Protein AF-A0AAV4H131-F1 (afdb_monomer_lite)

pLDDT: mean 83.46, std 17.2, range [28.45, 98.31]

Organism: NCBI:txid1093978

Secondary structure (DSSP, 8-state):
-----HHHHHHHHHHHHHHHHHHHHHHHHHHHHHHHHHHHHHTTPPPPGGGS-S-PPPEEEE----S--TTHHHHHHTTTT-------PPTT-SSHHHHHHHHHHHT--SSEEEEESS--------TTEEEEE--EEE----SHHHHHHHHHIIIIIHHHHHHHHHTT-----TTEEEEEHHHHHTTTHHHHGGGBSSHHHHHHHHHHTTSEEEE-SS-EEE---SPPHHHHHHHHHHHHHHHHHHSHHIIIIIHHHHSHHHHHHHHHHHHHHHH---HHHHHHHHHHHHHHHHHHHHHHHH-S--SS-HHHHHHHHHHHHHHHHHHHHHHHTSTTEEEETTEEEEEPTTSBEEE-----S-S--

Sequence (365 aa):
MWDLDTTDTWSYVVFVVASAALLIYSSMMMFIIVTVVASKIFLHKPTSQHELGDVVPGVSIIKPLVGVDPLLEYNLESHFKLSYPKASGANGIVNPMVQNMAPAYAAAQYEYVWISSSRIEGKLQKPNVSLVHQIPFTTDSPGFGSSVEKIYFGSAMTRFYVSFNVLGLCCVTGMSYIFKKPLLDQANGLAWFGRYLAEDFFLTRALHERGHMVMSAIPAKQNVGQTTVCGFINRMVRWMRLRLNMMTAVTGILEPLSDCFPLGIWAGWAFYHFFAINPFIFFIFHVLSWLVLDYIQLKTIQNGKLLFCKAEYVIAWMVRELSSTYVFILAVLNPHHIKWGRHTYKVKMGGLVELVQEKTKLQQL

InterPro domains:
  IPR025993 Ceramide glucosyltransferase [PF13506] (29-86)
  IPR025993 Ceramide glucosyltransferase [PF13506] (93-352)
  IPR025993 Ceramide glucosyltransferase [PTHR12726] (89-359)

Structure (mmCIF, N/CA/C/O backbone):
data_AF-A0AAV4H131-F1
#
_entry.id   AF-A0AAV4H131-F1
#
loop_
_atom_site.group_PDB
_atom_site.id
_atom_site.type_symbol
_atom_site.label_atom_id
_atom_site.label_alt_id
_atom_site.label_comp_id
_atom_site.label_asym_id
_atom_site.label_entity_id
_atom_site.label_seq_id
_atom_site.pdbx_PDB_ins_code
_atom_site.Cartn_x
_atom_site.Cartn_y
_atom_site.Cartn_z
_atom_site.occupancy
_atom_site.B_iso_or_equiv
_atom_site.auth_seq_id
_atom_site.auth_comp_id
_atom_site.auth_asym_id
_atom_site.auth_atom_id
_atom_site.pdbx_PDB_model_num
ATOM 1 N N . MET A 1 1 ? 31.098 -36.242 -12.061 1.00 43.50 1 MET A N 1
ATOM 2 C CA . MET A 1 1 ? 31.073 -34.987 -11.282 1.00 43.50 1 MET A CA 1
ATOM 3 C C . MET A 1 1 ? 31.019 -33.897 -12.333 1.00 43.50 1 MET A C 1
ATOM 5 O O . MET A 1 1 ? 31.854 -33.942 -13.220 1.00 43.50 1 MET A O 1
ATOM 9 N N . TRP A 1 2 ? 29.947 -33.111 -12.390 1.00 50.72 2 TRP A N 1
ATOM 10 C CA . TRP A 1 2 ? 29.698 -32.202 -13.513 1.00 50.72 2 TRP A CA 1
ATOM 11 C C . TRP A 1 2 ? 30.734 -31.071 -13.494 1.00 50.72 2 TRP A C 1
ATOM 13 O O . TRP A 1 2 ? 30.640 -30.195 -12.638 1.00 50.72 2 TRP A O 1
ATOM 23 N N . ASP A 1 3 ? 31.715 -31.113 -14.399 1.00 53.91 3 ASP A N 1
ATOM 24 C CA . ASP A 1 3 ? 32.597 -29.975 -14.679 1.00 53.91 3 ASP A CA 1
ATOM 25 C C . ASP A 1 3 ? 31.768 -28.923 -15.420 1.00 53.91 3 ASP A C 1
ATOM 27 O O . ASP A 1 3 ? 31.667 -28.923 -16.644 1.00 53.91 3 ASP A O 1
ATOM 31 N N . LEU A 1 4 ? 31.079 -28.080 -14.651 1.00 56.97 4 LEU A N 1
ATOM 32 C CA . LEU A 1 4 ? 30.448 -26.873 -15.165 1.00 56.97 4 LEU A CA 1
ATOM 33 C C . LEU A 1 4 ? 31.560 -25.867 -15.461 1.00 56.97 4 LEU A C 1
ATOM 35 O O . LEU A 1 4 ? 32.245 -25.419 -14.538 1.00 56.97 4 LEU A O 1
ATOM 39 N N . ASP A 1 5 ? 31.725 -25.499 -16.731 1.00 70.19 5 ASP A N 1
ATOM 40 C CA . ASP A 1 5 ? 32.567 -24.363 -17.088 1.00 70.19 5 ASP A CA 1
ATOM 41 C C . ASP A 1 5 ? 31.997 -23.091 -16.419 1.00 70.19 5 ASP A C 1
ATOM 43 O O . ASP A 1 5 ? 30.802 -22.954 -16.120 1.00 70.19 5 ASP A O 1
ATOM 47 N N . THR A 1 6 ? 32.868 -22.138 -16.121 1.00 67.81 6 THR A N 1
ATOM 48 C CA . THR A 1 6 ? 32.510 -20.870 -15.468 1.00 67.81 6 THR A CA 1
ATOM 49 C C . THR A 1 6 ? 31.483 -20.068 -16.280 1.00 67.81 6 THR A C 1
ATOM 51 O O . THR A 1 6 ? 30.618 -19.393 -15.715 1.00 67.81 6 THR A O 1
ATOM 54 N N . THR A 1 7 ? 31.531 -20.203 -17.606 1.00 69.12 7 THR A N 1
ATOM 55 C CA . THR A 1 7 ? 30.588 -19.656 -18.594 1.00 69.12 7 THR A CA 1
ATOM 56 C C . THR A 1 7 ? 29.194 -20.279 -18.484 1.00 69.12 7 THR A C 1
ATOM 58 O O . THR A 1 7 ? 28.191 -19.555 -18.513 1.00 69.12 7 THR A O 1
ATOM 61 N N . ASP A 1 8 ? 29.114 -21.592 -18.263 1.00 78.12 8 ASP A N 1
ATOM 62 C CA . ASP A 1 8 ? 27.851 -22.296 -18.034 1.00 78.12 8 ASP A CA 1
ATOM 63 C C . ASP A 1 8 ? 27.222 -21.843 -16.715 1.00 78.12 8 ASP A C 1
ATOM 65 O O . ASP A 1 8 ? 26.040 -21.500 -16.663 1.00 78.12 8 ASP A O 1
ATOM 69 N N . THR A 1 9 ? 28.030 -21.734 -15.655 1.00 84.12 9 THR A N 1
ATOM 70 C CA . THR A 1 9 ? 27.567 -21.293 -14.328 1.00 84.12 9 THR A CA 1
ATOM 71 C C . THR A 1 9 ? 26.956 -19.890 -14.373 1.00 84.12 9 THR A C 1
ATOM 73 O O . THR A 1 9 ? 25.882 -19.659 -13.812 1.00 84.12 9 THR A O 1
ATOM 76 N N . TRP A 1 10 ? 27.592 -18.947 -15.073 1.00 87.25 10 TRP A N 1
ATOM 77 C CA . TRP A 1 10 ? 27.061 -17.589 -15.216 1.00 87.25 10 TRP A CA 1
ATOM 78 C C . TRP A 1 10 ? 25.748 -17.550 -16.006 1.00 87.25 10 TRP A C 1
ATOM 80 O O . TRP A 1 10 ? 24.821 -16.826 -15.635 1.00 87.25 10 TRP A O 1
ATOM 90 N N . SER A 1 11 ? 25.633 -18.379 -17.044 1.00 88.88 11 SER A N 1
ATOM 91 C CA . SER A 1 11 ? 24.412 -18.497 -17.845 1.00 88.88 11 SER A CA 1
ATOM 92 C C . SER A 1 11 ? 23.228 -18.982 -17.000 1.00 88.88 11 SER A C 1
ATOM 94 O O . SER A 1 11 ? 22.134 -18.421 -17.096 1.00 88.88 11 SER A O 1
ATOM 96 N N . TYR A 1 12 ? 23.449 -19.942 -16.092 1.00 91.50 12 TYR A N 1
ATOM 97 C CA . TYR A 1 12 ? 22.422 -20.376 -15.138 1.00 91.50 12 TYR A CA 1
ATOM 98 C C . TYR A 1 12 ? 22.023 -19.271 -14.154 1.00 91.50 12 TYR A C 1
ATOM 100 O O . TYR A 1 12 ? 20.835 -19.095 -13.884 1.00 91.50 12 TYR A O 1
ATOM 108 N N . VAL A 1 13 ? 22.981 -18.492 -13.640 1.00 92.81 13 VAL A N 1
ATOM 109 C CA . VAL A 1 13 ? 22.680 -17.366 -12.738 1.00 92.81 13 VAL A CA 1
ATOM 110 C C . VAL A 1 13 ? 21.816 -16.322 -13.445 1.00 92.81 13 VAL A C 1
ATOM 112 O O . VAL A 1 13 ? 20.779 -15.923 -12.910 1.00 92.81 13 VAL A O 1
ATOM 115 N N . VAL A 1 14 ? 22.195 -15.915 -14.661 1.00 92.94 14 VAL A N 1
ATOM 116 C CA . VAL A 1 14 ? 21.416 -14.962 -15.468 1.00 92.94 14 VAL A CA 1
ATOM 117 C C . VAL A 1 14 ? 20.014 -15.502 -15.730 1.00 92.94 14 VAL A C 1
ATOM 119 O O . VAL A 1 14 ? 19.042 -14.782 -15.509 1.00 92.94 14 VAL A O 1
ATOM 122 N N . PHE A 1 15 ? 19.895 -16.773 -16.122 1.00 94.81 15 PHE A N 1
ATOM 123 C CA . PHE A 1 15 ? 18.608 -17.422 -16.359 1.00 94.81 15 PHE A CA 1
ATOM 124 C C . PHE A 1 15 ? 17.703 -17.384 -15.119 1.00 94.81 15 PHE A C 1
ATOM 126 O O . PHE A 1 15 ? 16.534 -17.006 -15.222 1.00 94.81 15 PHE A O 1
ATOM 133 N N . VAL A 1 16 ? 18.229 -17.723 -13.938 1.00 95.62 16 VAL A N 1
ATOM 134 C CA . VAL A 1 16 ? 17.457 -17.735 -12.684 1.00 95.62 16 VAL A CA 1
ATOM 135 C C . VAL A 1 16 ? 17.009 -16.326 -12.292 1.00 95.62 16 VAL A C 1
ATOM 137 O O . VAL A 1 16 ? 15.834 -16.119 -11.984 1.00 95.62 16 VAL A O 1
ATOM 140 N N . VAL A 1 17 ? 17.909 -15.339 -12.339 1.00 94.81 17 VAL A N 1
ATOM 141 C CA . VAL A 1 17 ? 17.586 -13.951 -11.965 1.00 94.81 17 VAL A CA 1
ATOM 142 C C . VAL A 1 17 ? 16.592 -13.333 -12.950 1.00 94.81 17 VAL A C 1
ATOM 144 O O . VAL A 1 17 ? 15.621 -12.702 -12.531 1.00 94.81 17 VAL A O 1
ATOM 147 N N . ALA A 1 18 ? 16.779 -13.553 -14.253 1.00 95.69 18 ALA A N 1
ATOM 148 C CA . ALA A 1 18 ? 15.852 -13.078 -15.274 1.00 95.69 18 ALA A CA 1
ATOM 149 C C . ALA A 1 18 ? 14.476 -13.754 -15.140 1.00 95.69 18 ALA A C 1
ATOM 151 O O . ALA A 1 18 ? 13.449 -13.087 -15.269 1.00 95.69 18 ALA A O 1
ATOM 152 N N . SER A 1 19 ? 14.432 -15.049 -14.809 1.00 96.31 19 SER A N 1
ATOM 153 C CA . SER A 1 19 ? 13.174 -15.767 -14.551 1.00 96.31 19 SER A CA 1
ATOM 154 C C . SER A 1 19 ? 12.431 -15.194 -13.343 1.00 96.31 19 SER A C 1
ATOM 156 O O . SER A 1 19 ? 11.217 -15.002 -13.398 1.00 96.31 19 SER A O 1
ATOM 158 N N . ALA A 1 20 ? 13.149 -14.859 -12.266 1.00 95.06 20 ALA A N 1
ATOM 159 C CA . ALA A 1 20 ? 12.563 -14.215 -11.092 1.00 95.06 20 ALA A CA 1
ATOM 160 C C . ALA A 1 20 ? 11.985 -12.824 -11.420 1.00 95.06 20 ALA A C 1
ATOM 162 O O . ALA A 1 20 ? 10.882 -12.496 -10.977 1.00 95.06 20 ALA A O 1
ATOM 163 N N . ALA A 1 21 ? 12.685 -12.035 -12.243 1.00 96.06 21 ALA A N 1
ATOM 164 C CA . ALA A 1 21 ? 12.197 -10.742 -12.719 1.00 96.06 21 ALA A CA 1
ATOM 165 C C . ALA A 1 21 ? 10.906 -10.883 -13.543 1.00 96.06 21 ALA A C 1
ATOM 167 O O . ALA A 1 21 ? 9.942 -10.152 -13.312 1.00 96.06 21 ALA A O 1
ATOM 168 N N . LEU A 1 22 ? 10.846 -11.859 -14.459 1.00 96.06 22 LEU A N 1
ATOM 169 C CA . LEU A 1 22 ? 9.641 -12.148 -15.244 1.00 96.06 22 LEU A CA 1
ATOM 170 C C . LEU A 1 22 ? 8.476 -12.639 -14.376 1.00 96.06 22 LEU A C 1
ATOM 172 O O . LEU A 1 22 ? 7.326 -12.263 -14.621 1.00 96.06 22 LEU A O 1
ATOM 176 N N . LEU A 1 23 ? 8.747 -13.441 -13.344 1.00 96.19 23 LEU A N 1
ATOM 177 C CA . LEU A 1 23 ? 7.729 -13.896 -12.396 1.00 96.19 23 LEU A CA 1
ATOM 178 C C . LEU A 1 23 ? 7.116 -12.720 -11.626 1.00 96.19 23 LEU A C 1
ATOM 180 O O . LEU A 1 23 ? 5.894 -12.628 -11.497 1.00 96.19 23 LEU A O 1
ATOM 184 N N . ILE A 1 24 ? 7.944 -11.795 -11.140 1.00 95.88 24 ILE A N 1
ATOM 185 C CA . ILE A 1 24 ? 7.449 -10.616 -10.419 1.00 95.88 24 ILE A CA 1
ATOM 186 C C . ILE A 1 24 ? 6.721 -9.666 -11.371 1.00 95.88 24 ILE A C 1
ATOM 188 O O . ILE A 1 24 ? 5.633 -9.195 -11.041 1.00 95.88 24 ILE A O 1
ATOM 192 N N . TYR A 1 25 ? 7.243 -9.462 -12.583 1.00 97.25 25 TYR A N 1
ATOM 193 C CA . TYR A 1 25 ? 6.575 -8.670 -13.614 1.00 97.25 25 TYR A CA 1
ATOM 194 C C . TYR A 1 25 ? 5.185 -9.214 -13.961 1.00 97.25 25 TYR A C 1
ATOM 196 O O . TYR A 1 25 ? 4.198 -8.483 -13.889 1.00 97.25 25 TYR A O 1
ATOM 204 N N . SER A 1 26 ? 5.086 -10.506 -14.281 1.00 96.06 26 SER A N 1
ATOM 205 C CA . SER A 1 26 ? 3.811 -11.152 -14.617 1.00 96.06 26 SER A CA 1
ATOM 206 C C . SER A 1 26 ? 2.823 -11.124 -13.448 1.00 96.06 26 SER A C 1
ATOM 208 O O . SER A 1 26 ? 1.648 -10.817 -13.655 1.00 96.06 26 SER A O 1
ATOM 210 N N . SER A 1 27 ? 3.298 -11.331 -12.216 1.00 94.94 27 SER A N 1
ATOM 211 C CA . SER A 1 27 ? 2.480 -11.205 -11.003 1.00 94.94 27 SER A CA 1
ATOM 212 C C . SER A 1 27 ? 1.925 -9.787 -10.822 1.00 94.94 27 SER A C 1
ATOM 214 O O . SER A 1 27 ? 0.744 -9.617 -10.517 1.00 94.94 27 SER A O 1
ATOM 216 N N . MET A 1 28 ? 2.737 -8.752 -11.059 1.00 95.44 28 MET A N 1
ATOM 217 C CA . MET A 1 28 ? 2.283 -7.359 -10.971 1.00 95.44 28 MET A CA 1
ATOM 218 C C . MET A 1 28 ? 1.292 -6.997 -12.076 1.00 95.44 28 MET A C 1
ATOM 220 O O . MET A 1 28 ? 0.281 -6.350 -11.796 1.00 95.44 28 MET A O 1
ATOM 224 N N . MET A 1 29 ? 1.522 -7.454 -13.311 1.00 95.06 29 MET A N 1
ATOM 225 C CA . MET A 1 29 ? 0.559 -7.270 -14.402 1.00 95.06 29 MET A CA 1
ATOM 226 C C . MET A 1 29 ? -0.775 -7.947 -14.077 1.00 95.06 29 MET A C 1
ATOM 228 O O . MET A 1 29 ? -1.833 -7.341 -14.256 1.00 95.06 29 MET A O 1
ATOM 232 N N . MET A 1 30 ? -0.736 -9.158 -13.513 1.00 95.25 30 MET A N 1
ATOM 233 C CA . MET A 1 30 ? -1.929 -9.856 -13.039 1.00 95.25 30 MET A CA 1
ATOM 234 C C . MET A 1 30 ? -2.670 -9.040 -11.971 1.00 95.25 30 MET A C 1
ATOM 236 O O . MET A 1 30 ? -3.877 -8.854 -12.102 1.00 95.25 30 MET A O 1
ATOM 240 N N . PHE A 1 31 ? -1.987 -8.498 -10.957 1.00 95.81 31 PHE A N 1
ATOM 241 C CA . PHE A 1 31 ? -2.633 -7.663 -9.934 1.00 95.81 31 PHE A CA 1
ATOM 242 C C . PHE A 1 31 ? -3.284 -6.402 -10.508 1.00 95.81 31 PHE A C 1
ATOM 244 O O . PHE A 1 31 ? -4.389 -6.036 -10.099 1.00 95.81 31 PHE A O 1
ATOM 251 N N . ILE A 1 32 ? -2.653 -5.744 -11.483 1.00 94.94 32 ILE A N 1
ATOM 252 C CA . ILE A 1 32 ? -3.254 -4.582 -12.149 1.00 94.94 32 ILE A CA 1
ATOM 253 C C . ILE A 1 32 ? -4.526 -4.991 -12.898 1.00 94.94 32 ILE A C 1
ATOM 255 O O . ILE A 1 32 ? -5.573 -4.365 -12.719 1.00 94.94 32 ILE A O 1
ATOM 259 N N . ILE A 1 33 ? -4.466 -6.066 -13.690 1.00 94.12 33 ILE A N 1
ATOM 260 C CA . ILE A 1 33 ? -5.609 -6.560 -14.468 1.00 94.12 33 ILE A CA 1
ATOM 261 C C . ILE A 1 33 ? -6.753 -6.976 -13.540 1.00 94.12 33 ILE A C 1
ATOM 263 O O . ILE A 1 33 ? -7.877 -6.496 -13.704 1.00 94.12 33 ILE A O 1
ATOM 267 N N . VAL A 1 34 ? -6.464 -7.813 -12.537 1.00 95.50 34 VAL A N 1
ATOM 268 C CA . VAL A 1 34 ? -7.438 -8.263 -11.533 1.00 95.50 34 VAL A CA 1
ATOM 269 C C . VAL A 1 34 ? -8.077 -7.064 -10.859 1.00 95.50 34 VAL A C 1
ATOM 271 O O . VAL A 1 34 ? -9.299 -7.003 -10.773 1.00 95.50 34 VAL A O 1
ATOM 274 N N . THR A 1 35 ? -7.289 -6.073 -10.447 1.00 95.56 35 THR A N 1
ATOM 275 C CA . THR A 1 35 ? -7.843 -4.896 -9.780 1.00 95.56 35 THR A CA 1
ATOM 276 C C . THR A 1 35 ? -8.743 -4.084 -10.695 1.00 95.56 35 THR A C 1
ATOM 278 O O . THR A 1 35 ? -9.829 -3.696 -10.269 1.00 95.56 35 THR A O 1
ATOM 281 N N . VAL A 1 36 ? -8.343 -3.826 -11.941 1.00 93.75 36 VAL A N 1
ATOM 282 C CA . VAL A 1 36 ? -9.160 -3.054 -12.891 1.00 93.75 36 VAL A CA 1
ATOM 283 C C . VAL A 1 36 ? -10.475 -3.775 -13.190 1.00 93.75 36 VAL A C 1
ATOM 285 O O . VAL A 1 36 ? -11.537 -3.149 -13.165 1.00 93.75 36 VAL A O 1
ATOM 288 N N . VAL A 1 37 ? -10.422 -5.085 -13.439 1.00 94.56 37 VAL A N 1
ATOM 289 C CA . VAL A 1 37 ? -11.603 -5.904 -13.736 1.00 94.56 37 VAL A CA 1
ATOM 290 C C . VAL A 1 37 ? -12.508 -6.015 -12.508 1.00 94.56 37 VAL A C 1
ATOM 292 O O . VAL A 1 37 ? -13.683 -5.658 -12.579 1.00 94.56 37 VAL A O 1
ATOM 295 N N . ALA A 1 38 ? -11.968 -6.432 -11.362 1.00 94.00 38 ALA A N 1
ATOM 296 C CA . ALA A 1 38 ? -12.729 -6.599 -10.128 1.00 94.00 38 ALA A CA 1
ATOM 297 C C . ALA A 1 38 ? -13.328 -5.270 -9.653 1.00 94.00 38 ALA A C 1
ATOM 299 O O . ALA A 1 38 ? -14.497 -5.225 -9.280 1.00 94.00 38 ALA A O 1
ATOM 300 N N . SER A 1 39 ? -12.585 -4.163 -9.744 1.00 92.94 39 SER A N 1
ATOM 301 C CA . SER A 1 39 ? -13.103 -2.846 -9.361 1.00 92.94 39 SER A CA 1
ATOM 302 C C . SER A 1 39 ? -14.307 -2.438 -10.209 1.00 92.94 39 SER A C 1
ATOM 304 O O . SER A 1 39 ? -15.295 -1.961 -9.663 1.00 92.94 39 SER A O 1
ATOM 306 N N . LYS A 1 40 ? -14.274 -2.678 -11.527 1.00 91.94 40 LYS A N 1
ATOM 307 C CA . LYS A 1 40 ? -15.414 -2.405 -12.420 1.00 91.94 40 LYS A CA 1
ATOM 308 C C . LYS A 1 40 ? -16.606 -3.332 -12.174 1.00 91.94 40 LYS A C 1
ATOM 310 O O . LYS A 1 40 ? -17.746 -2.925 -12.379 1.00 91.94 40 LYS A O 1
ATOM 315 N N . ILE A 1 41 ? -16.353 -4.577 -11.770 1.00 90.12 41 ILE A N 1
ATOM 316 C CA . ILE A 1 41 ? -17.405 -5.564 -11.505 1.00 90.12 41 ILE A CA 1
ATOM 317 C C . ILE A 1 41 ? -18.042 -5.357 -10.130 1.00 90.12 41 ILE A C 1
ATOM 319 O O . ILE A 1 41 ? -19.236 -5.600 -10.008 1.00 90.12 41 ILE A O 1
ATOM 323 N N . PHE A 1 42 ? -17.301 -4.954 -9.100 1.00 86.38 42 PHE A N 1
ATOM 324 C CA . PHE A 1 42 ? -17.796 -4.961 -7.719 1.00 86.38 42 PHE A CA 1
ATOM 325 C C . PHE A 1 42 ? -18.054 -3.572 -7.136 1.00 86.38 42 PHE A C 1
ATOM 327 O O . PHE A 1 42 ? -18.999 -3.423 -6.363 1.00 86.38 42 PHE A O 1
ATOM 334 N N . LEU A 1 43 ? -17.249 -2.560 -7.473 1.00 88.12 43 LEU A N 1
ATOM 335 C CA . LEU A 1 43 ? -17.369 -1.249 -6.832 1.00 88.12 43 LEU A CA 1
ATOM 336 C C . LEU A 1 43 ? -18.567 -0.468 -7.359 1.00 88.12 43 LEU A C 1
ATOM 338 O O . LEU A 1 43 ? -18.961 -0.598 -8.516 1.00 88.12 43 LEU A O 1
ATOM 342 N N . HIS A 1 44 ? -19.127 0.368 -6.485 1.00 85.75 44 HIS A N 1
ATOM 343 C CA . HIS A 1 44 ? -20.248 1.274 -6.766 1.00 85.75 44 HIS A CA 1
ATOM 344 C C . HIS A 1 44 ? -21.546 0.600 -7.215 1.00 85.75 44 HIS A C 1
ATOM 346 O O . HIS A 1 44 ? -22.498 1.291 -7.580 1.00 85.75 44 HIS A O 1
ATOM 352 N N . LYS A 1 45 ? -21.627 -0.733 -7.166 1.00 79.81 45 LYS A N 1
ATOM 353 C CA . LYS A 1 45 ? -22.881 -1.434 -7.417 1.00 79.81 45 LYS A CA 1
ATOM 354 C C . LYS A 1 45 ? -23.871 -1.159 -6.281 1.00 79.81 45 LYS A C 1
ATOM 356 O O . LYS A 1 45 ? -23.508 -1.319 -5.112 1.00 79.81 45 LYS A O 1
ATOM 361 N N . PRO A 1 46 ? -25.115 -0.758 -6.598 1.00 63.50 46 PRO A N 1
ATOM 362 C CA . PRO A 1 46 ? -26.143 -0.581 -5.590 1.00 63.50 46 PRO A CA 1
ATOM 363 C C . PRO A 1 46 ? -26.471 -1.935 -4.966 1.00 63.50 46 PRO A C 1
ATOM 365 O O . PRO A 1 46 ? -26.706 -2.919 -5.659 1.00 63.50 46 PRO A O 1
ATOM 368 N N . THR A 1 47 ? -26.501 -1.979 -3.642 1.00 56.03 47 THR A N 1
ATOM 369 C CA . THR A 1 47 ? -27.065 -3.114 -2.909 1.00 56.03 47 THR A CA 1
ATOM 370 C C . THR A 1 47 ? -28.579 -3.024 -3.004 1.00 56.03 47 THR A C 1
ATOM 372 O O . THR A 1 47 ? -29.148 -2.019 -2.562 1.00 56.03 47 THR A O 1
ATOM 375 N N . SER A 1 48 ? -29.243 -4.031 -3.571 1.00 47.22 48 SER A N 1
ATOM 376 C CA . SER A 1 48 ? -30.706 -4.063 -3.594 1.00 47.22 48 SER A CA 1
ATOM 377 C C . SER A 1 48 ? -31.242 -4.123 -2.164 1.00 47.22 48 SER A C 1
ATOM 379 O O . SER A 1 48 ? -30.833 -4.977 -1.382 1.00 47.22 48 SER A O 1
ATOM 381 N N . GLN A 1 49 ? -32.176 -3.228 -1.819 1.00 45.06 49 GLN A N 1
ATOM 382 C CA . GLN A 1 49 ? -32.856 -3.222 -0.512 1.00 45.06 49 GLN A CA 1
ATOM 383 C C . GLN A 1 49 ? -33.515 -4.569 -0.186 1.00 45.06 49 GLN A C 1
ATOM 385 O O . GLN A 1 49 ? -33.594 -4.929 0.978 1.00 45.06 49 GLN A O 1
ATOM 390 N N . HIS A 1 50 ? -33.896 -5.328 -1.215 1.00 45.03 50 HIS A N 1
ATOM 391 C CA . HIS A 1 50 ? -34.496 -6.657 -1.116 1.00 45.03 50 HIS A CA 1
ATOM 392 C C . HIS A 1 50 ? -33.597 -7.729 -0.462 1.00 45.03 50 HIS A C 1
ATOM 394 O O . HIS A 1 50 ? -34.097 -8.794 -0.115 1.00 45.03 50 HIS A O 1
ATOM 400 N N . GLU A 1 51 ? -32.289 -7.472 -0.311 1.00 49.62 51 GLU A N 1
ATOM 401 C CA . GLU A 1 51 ? -31.326 -8.382 0.339 1.00 49.62 51 GLU A CA 1
ATOM 402 C C . GLU A 1 51 ? -31.148 -8.111 1.843 1.00 49.62 51 GLU A C 1
ATOM 404 O O . GLU A 1 51 ? -30.601 -8.950 2.560 1.00 49.62 51 GLU A O 1
ATOM 409 N N . LEU A 1 52 ? -31.602 -6.955 2.341 1.00 51.28 52 LEU A N 1
ATOM 410 C CA . LEU A 1 52 ? -31.770 -6.731 3.774 1.00 51.28 52 LEU A CA 1
ATOM 411 C C . LEU A 1 52 ? -33.107 -7.373 4.142 1.00 51.28 52 LEU A C 1
ATOM 413 O O . LEU A 1 52 ? -34.154 -6.809 3.842 1.00 51.28 52 LEU A O 1
ATOM 417 N N . GLY A 1 53 ? -33.084 -8.556 4.757 1.00 53.47 53 GLY A N 1
ATOM 418 C CA . GLY A 1 53 ? -34.297 -9.106 5.365 1.00 53.47 53 GLY A CA 1
ATOM 419 C C . GLY A 1 53 ? -34.931 -8.119 6.359 1.00 53.47 53 GLY A C 1
ATOM 420 O O . GLY A 1 53 ? -34.320 -7.118 6.736 1.00 53.47 53 GLY A O 1
ATOM 421 N N . ASP A 1 54 ? -36.137 -8.425 6.833 1.00 55.56 54 ASP A N 1
ATOM 422 C CA . ASP A 1 54 ? -36.940 -7.510 7.667 1.00 55.56 54 ASP A CA 1
ATOM 423 C C . ASP A 1 54 ? -36.275 -7.104 9.001 1.00 55.56 54 ASP A C 1
ATOM 425 O O . ASP A 1 54 ? -36.688 -6.135 9.639 1.00 55.56 54 ASP A O 1
ATOM 429 N N . VAL A 1 55 ? -35.221 -7.814 9.425 1.00 61.03 55 VAL A N 1
ATOM 430 C CA . VAL A 1 55 ? -34.466 -7.553 10.657 1.00 61.03 55 VAL A CA 1
ATOM 431 C C . VAL A 1 55 ? -33.008 -7.234 10.328 1.00 61.03 55 VAL A C 1
ATOM 433 O O . VAL A 1 55 ? -32.227 -8.109 9.953 1.00 61.03 55 VAL A O 1
ATOM 436 N N . VAL A 1 56 ? -32.618 -5.975 10.527 1.00 66.12 56 VAL A N 1
ATOM 437 C CA . VAL A 1 56 ? -31.215 -5.545 10.475 1.00 66.12 56 VAL A CA 1
ATOM 438 C C . VAL A 1 56 ? -30.558 -5.700 11.851 1.00 66.12 56 VAL A C 1
ATOM 440 O O . VAL A 1 56 ? -31.143 -5.282 12.852 1.00 66.12 56 VAL A O 1
ATOM 443 N N . PRO A 1 57 ? -29.348 -6.279 11.948 1.00 74.88 57 PRO A N 1
ATOM 444 C CA . PRO A 1 57 ? -28.660 -6.376 13.227 1.00 74.88 57 PRO A CA 1
ATOM 445 C C . PRO A 1 57 ? -28.223 -4.986 13.700 1.00 74.88 57 PRO A C 1
ATOM 447 O O . PRO A 1 57 ? -27.766 -4.158 12.907 1.00 74.88 57 PRO A O 1
ATOM 450 N N . GLY A 1 58 ? -28.320 -4.736 15.006 1.00 80.25 58 GLY A N 1
ATOM 451 C CA . GLY A 1 58 ? -27.726 -3.540 15.598 1.00 80.25 58 GLY A CA 1
ATOM 452 C C . GLY A 1 58 ? -26.197 -3.561 15.491 1.00 80.25 58 GLY A C 1
ATOM 453 O O . GLY A 1 58 ? -25.576 -4.627 15.455 1.00 80.25 58 GLY A O 1
ATOM 454 N N . VAL A 1 59 ? -25.584 -2.376 15.424 1.00 82.94 59 VAL A N 1
ATOM 455 C CA . VAL A 1 59 ? -24.130 -2.201 15.278 1.00 82.94 59 VAL A CA 1
ATOM 456 C C . VAL A 1 59 ? -23.644 -1.148 16.270 1.00 82.94 59 VAL A C 1
ATOM 458 O O . VAL A 1 59 ? -24.173 -0.039 16.320 1.00 82.94 59 VAL A O 1
ATOM 461 N N . SER A 1 60 ? -22.613 -1.473 17.051 1.00 87.19 60 SER A N 1
ATOM 462 C CA . SER A 1 60 ? -21.912 -0.512 17.904 1.00 87.19 60 SER A CA 1
ATOM 463 C C . SER A 1 60 ? -20.809 0.178 17.104 1.00 87.19 60 SER A C 1
ATOM 465 O O . SER A 1 60 ? -19.861 -0.465 16.660 1.00 87.19 60 SER A O 1
ATOM 467 N N . ILE A 1 61 ? -20.923 1.491 16.914 1.00 84.75 61 ILE A N 1
ATOM 468 C CA . ILE A 1 61 ? -19.949 2.286 16.158 1.00 84.75 61 ILE A CA 1
ATOM 469 C C . ILE A 1 61 ? -18.921 2.881 17.122 1.00 84.75 61 ILE A C 1
ATOM 471 O O . ILE A 1 61 ? -19.276 3.555 18.087 1.00 84.75 61 ILE A O 1
ATOM 475 N N . ILE A 1 62 ? -17.640 2.648 16.841 1.00 86.00 62 ILE A N 1
ATOM 476 C CA . ILE A 1 62 ? -16.498 3.178 17.581 1.00 86.00 62 ILE A CA 1
ATOM 477 C C . ILE A 1 62 ? -15.684 4.063 16.640 1.00 86.00 62 ILE A C 1
ATOM 479 O O . ILE A 1 62 ? -15.110 3.605 15.650 1.00 86.00 62 ILE A O 1
ATOM 483 N N . LYS A 1 63 ? -15.605 5.348 16.984 1.00 78.62 63 LYS A N 1
ATOM 484 C CA . LYS A 1 63 ? -14.786 6.330 16.277 1.00 78.62 63 LYS A CA 1
ATOM 485 C C . LYS A 1 63 ? -13.623 6.765 17.171 1.00 78.62 63 LYS A C 1
ATOM 487 O O . LYS A 1 63 ? -13.842 7.555 18.089 1.00 78.62 63 LYS A O 1
ATOM 492 N N . PRO A 1 64 ? -12.397 6.263 16.949 1.00 71.69 64 PRO A N 1
ATOM 493 C CA . PRO A 1 64 ? -11.243 6.714 17.711 1.00 71.69 64 PRO A CA 1
ATOM 494 C C . PRO A 1 64 ? -10.935 8.176 17.381 1.00 71.69 64 PRO A C 1
ATOM 496 O O . PRO A 1 64 ? -10.713 8.528 16.224 1.00 71.69 64 PRO A O 1
ATOM 499 N N . LEU A 1 65 ? -10.887 9.021 18.408 1.00 65.81 65 LEU A N 1
ATOM 500 C CA . LEU A 1 65 ? -10.514 10.432 18.290 1.00 65.81 65 LEU A CA 1
ATOM 501 C C . LEU A 1 65 ? -9.109 10.642 18.861 1.00 65.81 65 LEU A C 1
ATOM 503 O O . LEU A 1 65 ? -8.861 10.338 20.024 1.00 65.81 65 LEU A O 1
ATOM 507 N N . VAL A 1 66 ? -8.174 11.160 18.065 1.00 53.59 66 VAL A N 1
ATOM 508 C CA . VAL A 1 66 ? -6.806 11.446 18.528 1.00 53.59 66 VAL A CA 1
ATOM 509 C C . VAL A 1 66 ? -6.441 12.886 18.182 1.00 53.59 66 VAL A C 1
ATOM 511 O O . VAL A 1 66 ? -6.238 13.217 17.018 1.00 53.59 66 VAL A O 1
ATOM 514 N N . GLY A 1 67 ? -6.305 13.731 19.208 1.00 51.28 67 GLY A N 1
ATOM 515 C CA . GLY A 1 67 ? -5.938 15.143 19.062 1.00 51.28 67 GLY A CA 1
ATOM 516 C C . GLY A 1 67 ? -7.117 16.068 18.738 1.00 51.28 67 GLY A C 1
ATOM 517 O O . GLY A 1 67 ? -8.275 15.711 18.934 1.00 51.28 67 GLY A O 1
ATOM 518 N N . VAL A 1 68 ? -6.799 17.283 18.281 1.00 42.53 68 VAL A N 1
ATOM 519 C CA . VAL A 1 68 ? -7.784 18.260 17.796 1.00 42.53 68 VAL A CA 1
ATOM 520 C C . VAL A 1 68 ? -8.001 17.976 16.316 1.00 42.53 68 VAL A C 1
ATOM 522 O O . VAL A 1 68 ? -7.140 18.283 15.496 1.00 42.53 68 VAL A O 1
ATOM 525 N N . ASP A 1 69 ? -9.111 17.328 15.985 1.00 47.59 69 ASP A N 1
ATOM 526 C CA . ASP A 1 69 ? -9.545 17.171 14.600 1.00 47.59 69 ASP A CA 1
ATOM 527 C C . ASP A 1 69 ? -10.025 18.553 14.101 1.00 47.59 69 ASP A C 1
ATOM 529 O O . ASP A 1 69 ? -10.991 19.087 14.647 1.00 47.59 69 ASP A O 1
ATOM 533 N N . PRO A 1 70 ? -9.357 19.188 13.115 1.00 46.78 70 PRO A N 1
ATOM 534 C CA . PRO A 1 70 ? -9.748 20.514 12.619 1.00 46.78 70 PRO A CA 1
ATOM 535 C C . PRO A 1 70 ? -11.154 20.531 12.013 1.00 46.78 70 PRO A C 1
ATOM 537 O O . PRO A 1 70 ? -11.726 21.594 11.801 1.00 46.78 70 PRO A O 1
ATOM 540 N N . LEU A 1 71 ? -11.692 19.348 11.716 1.00 52.81 71 LEU A N 1
ATOM 541 C CA . LEU A 1 71 ? -13.014 19.122 11.166 1.00 52.81 71 LEU A CA 1
ATOM 542 C C . LEU A 1 71 ? -13.875 18.331 12.156 1.00 52.81 71 LEU A C 1
ATOM 544 O O . LEU A 1 71 ? -14.848 17.722 11.733 1.00 52.81 71 LEU A O 1
ATOM 548 N N . LEU A 1 72 ? -13.544 18.331 13.458 1.00 52.19 72 LEU A N 1
ATOM 549 C CA . LEU A 1 72 ? -14.237 17.550 14.490 1.00 52.19 72 LEU A CA 1
ATOM 550 C C . LEU A 1 72 ? -15.743 17.808 14.480 1.00 52.19 72 LEU A C 1
ATOM 552 O O . LEU A 1 72 ? -16.518 16.861 14.505 1.00 52.19 72 LEU A O 1
ATOM 556 N N . GLU A 1 73 ? -16.150 19.075 14.396 1.00 47.09 73 GLU A N 1
ATOM 557 C CA . GLU A 1 73 ? -17.558 19.474 14.341 1.00 47.09 73 GLU A CA 1
ATOM 558 C C . GLU A 1 73 ? -18.258 18.859 13.120 1.00 47.09 73 GLU A C 1
ATOM 560 O O . GLU A 1 73 ? -19.228 18.127 13.280 1.00 47.09 73 GLU A O 1
ATOM 565 N N . TYR A 1 74 ? -17.676 18.999 11.927 1.00 51.50 74 TYR A N 1
ATOM 566 C CA . TYR A 1 74 ? -18.170 18.394 10.681 1.00 51.50 74 TYR A CA 1
ATOM 567 C C . TYR A 1 74 ? -18.124 16.850 10.682 1.00 51.50 74 TYR A C 1
ATOM 569 O O . TYR A 1 74 ? -18.973 16.163 10.111 1.00 51.50 74 TYR A O 1
ATOM 577 N N . ASN A 1 75 ? -17.123 16.268 11.343 1.00 52.78 75 ASN A N 1
ATOM 578 C CA . ASN A 1 75 ? -16.908 14.827 11.457 1.00 52.78 75 ASN A CA 1
ATOM 579 C C . ASN A 1 75 ? -17.832 14.179 12.500 1.00 52.78 75 ASN A C 1
ATOM 581 O O . ASN A 1 75 ? -18.034 12.959 12.442 1.00 52.78 75 ASN A O 1
ATOM 585 N N . LEU A 1 76 ? -18.378 14.970 13.425 1.00 54.41 76 LEU A N 1
ATOM 586 C CA . LEU A 1 76 ? -19.369 14.585 14.428 1.00 54.41 76 LEU A CA 1
ATOM 587 C C . LEU A 1 76 ? -20.801 15.009 14.040 1.00 54.41 76 LEU A C 1
ATOM 589 O O . LEU A 1 76 ? -21.746 14.424 14.558 1.00 54.41 76 LEU A O 1
ATOM 593 N N . GLU A 1 77 ? -20.984 15.929 13.082 1.00 49.91 77 GLU A N 1
ATOM 594 C CA . GLU A 1 77 ? -22.289 16.373 12.542 1.00 49.91 77 GLU A CA 1
ATOM 595 C C . GLU A 1 77 ? -23.146 15.215 12.017 1.00 49.91 77 GLU A C 1
ATOM 597 O O . GLU A 1 77 ? -24.359 15.192 12.197 1.00 49.91 77 GLU A O 1
ATOM 602 N N . SER A 1 78 ? -22.510 14.163 11.499 1.00 45.25 78 SER A N 1
ATOM 603 C CA . SER A 1 78 ? -23.192 12.913 11.125 1.00 45.25 78 SER A CA 1
ATOM 604 C C . SER A 1 78 ? -23.764 12.102 12.309 1.00 45.25 78 SER A C 1
ATOM 606 O O . SER A 1 78 ? -24.434 11.101 12.074 1.00 45.25 78 SER A O 1
ATOM 608 N N . HIS A 1 79 ? -23.504 12.497 13.564 1.00 46.78 79 HIS A N 1
ATOM 609 C CA . HIS A 1 79 ? -23.775 11.715 14.783 1.00 46.78 79 HIS A CA 1
ATOM 610 C C . HIS A 1 79 ? -24.396 12.511 15.956 1.00 46.78 79 HIS A C 1
ATOM 612 O O . HIS A 1 79 ? -24.682 11.924 17.004 1.00 46.78 79 HIS A O 1
ATOM 618 N N . PHE A 1 80 ? -24.610 13.827 15.840 1.00 40.56 80 PHE A N 1
ATOM 619 C CA . PHE A 1 80 ? -24.932 14.702 16.983 1.00 40.56 80 PHE A CA 1
ATOM 620 C C . PHE A 1 80 ? -26.385 14.624 17.504 1.00 40.56 80 PHE A C 1
ATOM 622 O O . PHE A 1 80 ? -27.141 15.592 17.457 1.00 40.56 80 PHE A O 1
ATOM 629 N N . LYS A 1 81 ? -26.747 13.491 18.119 1.00 36.97 81 LYS A N 1
ATOM 630 C CA . LYS A 1 81 ? -27.680 13.438 19.271 1.00 36.97 81 LYS A CA 1
ATOM 631 C C . LYS A 1 81 ? -27.220 12.489 20.391 1.00 36.97 81 LYS A C 1
ATOM 633 O O . LYS A 1 81 ? -27.991 12.205 21.302 1.00 36.97 81 LYS A O 1
ATOM 638 N N . LEU A 1 82 ? -25.981 11.993 20.349 1.00 34.56 82 LEU A N 1
ATOM 639 C CA . LEU A 1 82 ? -25.467 11.046 21.342 1.00 34.56 82 LEU A CA 1
ATOM 640 C C . LEU A 1 82 ? -24.484 11.732 22.300 1.00 34.56 82 LEU A C 1
ATOM 642 O O . LEU A 1 82 ? -23.390 12.136 21.910 1.00 34.56 82 LEU A O 1
ATOM 646 N N . SER A 1 83 ? -24.884 11.854 23.566 1.00 28.45 83 SER A N 1
ATOM 647 C CA . SER A 1 83 ? -24.025 12.307 24.665 1.00 28.45 83 SER A CA 1
ATOM 648 C C . SER A 1 83 ? -23.098 11.170 25.099 1.00 28.45 83 SER A C 1
ATOM 650 O O . SER A 1 83 ? -23.561 10.192 25.682 1.00 28.45 83 SER A O 1
ATOM 652 N N . TYR A 1 84 ? -21.792 11.293 24.846 1.00 36.06 84 TYR A N 1
ATOM 653 C CA . TYR A 1 84 ? -20.794 10.332 25.327 1.00 36.06 84 TYR A CA 1
ATOM 654 C C . TYR A 1 84 ? -20.058 10.866 26.569 1.00 36.06 84 TYR A C 1
ATOM 656 O O . TYR A 1 84 ? -19.557 11.994 26.541 1.00 36.06 84 TYR A O 1
ATOM 664 N N . PRO A 1 85 ? -19.921 10.072 27.647 1.00 33.16 85 PRO A N 1
ATOM 665 C CA . PRO A 1 85 ? -18.966 10.369 28.706 1.00 33.16 85 PRO A CA 1
ATOM 666 C C . PRO A 1 85 ? -17.531 10.267 28.164 1.00 33.16 85 PRO A C 1
ATOM 668 O O . PRO A 1 85 ? -17.229 9.402 27.342 1.00 33.16 85 PRO A O 1
ATOM 671 N N . LYS A 1 86 ? -16.633 11.153 28.621 1.00 35.56 86 LYS A N 1
ATOM 672 C CA . LYS A 1 86 ? -15.200 11.124 28.275 1.00 35.56 86 LYS A CA 1
ATOM 673 C C . LYS A 1 86 ? -14.629 9.731 28.573 1.00 35.56 86 LYS A C 1
ATOM 675 O O . LYS A 1 86 ? -14.536 9.349 29.736 1.00 35.56 86 LYS A O 1
ATOM 680 N N . ALA A 1 87 ? -14.239 8.990 27.537 1.00 40.66 87 ALA A N 1
ATOM 681 C CA . ALA A 1 87 ? -13.606 7.686 27.686 1.00 40.66 87 ALA A CA 1
ATOM 682 C C . ALA A 1 87 ? -12.231 7.851 28.359 1.00 40.66 87 ALA A C 1
ATOM 684 O O . ALA A 1 87 ? -11.280 8.348 27.757 1.00 40.66 87 ALA A O 1
ATOM 685 N N . SER A 1 88 ? -12.118 7.458 29.627 1.00 38.56 88 SER A N 1
ATOM 686 C CA . SER A 1 88 ? -10.830 7.247 30.285 1.00 38.56 88 SER A CA 1
ATOM 687 C C . SER A 1 88 ? -10.208 5.982 29.693 1.00 38.56 88 SER A C 1
ATOM 689 O O . SER A 1 88 ? -10.735 4.888 29.897 1.00 38.56 88 SER A O 1
ATOM 691 N N . GLY A 1 89 ? -9.142 6.125 28.904 1.00 49.16 89 GLY A N 1
ATOM 692 C CA . GLY A 1 89 ? -8.484 4.993 28.251 1.00 49.16 89 GLY A CA 1
ATOM 693 C C . GLY A 1 89 ? -8.007 3.929 29.246 1.00 49.16 89 GLY A C 1
ATOM 694 O O . GLY A 1 89 ? -7.655 4.245 30.381 1.00 49.16 89 GLY A O 1
ATOM 695 N N . ALA A 1 90 ? -7.993 2.661 28.833 1.00 53.78 90 ALA A N 1
ATOM 696 C CA . ALA A 1 90 ? -7.571 1.566 29.708 1.00 53.78 90 ALA A CA 1
ATOM 697 C C . ALA A 1 90 ? -6.058 1.650 30.015 1.00 53.78 90 ALA A C 1
ATOM 699 O O . ALA A 1 90 ? -5.234 1.766 29.105 1.00 53.78 90 ALA A O 1
ATOM 700 N N . ASN A 1 91 ? -5.683 1.609 31.298 1.00 59.12 91 ASN A N 1
ATOM 701 C CA . ASN A 1 91 ? -4.282 1.675 31.732 1.00 59.12 91 ASN A CA 1
ATOM 702 C C . ASN A 1 91 ? -3.490 0.441 31.251 1.00 59.12 91 ASN A C 1
ATOM 704 O O . ASN A 1 91 ? -3.996 -0.676 31.293 1.00 59.12 91 ASN A O 1
ATOM 708 N N . GLY A 1 92 ? -2.240 0.641 30.814 1.00 71.06 92 GLY A N 1
ATOM 709 C CA . GLY A 1 92 ? -1.325 -0.439 30.400 1.00 71.06 92 GLY A CA 1
ATOM 710 C C . GLY A 1 92 ? -1.311 -0.776 28.901 1.00 71.06 92 GLY A C 1
ATOM 711 O O . GLY A 1 92 ? -0.521 -1.619 28.479 1.00 71.06 92 GLY A O 1
ATOM 712 N N . ILE A 1 93 ? -2.131 -0.111 28.082 1.00 81.38 93 ILE A N 1
ATOM 713 C CA . ILE A 1 93 ? -2.129 -0.271 26.621 1.00 81.38 93 ILE A CA 1
ATOM 714 C C . ILE A 1 93 ? -1.126 0.700 25.978 1.00 81.38 93 ILE A C 1
ATOM 716 O O . ILE A 1 93 ? -1.181 1.901 26.224 1.00 81.38 93 ILE A O 1
ATOM 720 N N . VAL A 1 94 ? -0.222 0.187 25.134 1.00 84.56 94 VAL A N 1
ATOM 721 C CA . VAL A 1 94 ? 0.847 0.983 24.495 1.00 84.56 94 VAL A CA 1
ATOM 722 C C . VAL A 1 94 ? 0.336 1.765 23.280 1.00 84.56 94 VAL A C 1
ATOM 724 O O . VAL A 1 94 ? 0.728 2.916 23.072 1.00 84.56 94 VAL A O 1
ATOM 727 N N . ASN A 1 95 ? -0.526 1.152 22.462 1.00 86.38 95 ASN A N 1
ATOM 728 C CA . ASN A 1 95 ? -1.122 1.798 21.297 1.00 86.38 95 ASN A CA 1
ATOM 729 C C . ASN A 1 95 ? -2.189 2.822 21.744 1.00 86.38 95 ASN A C 1
ATOM 731 O O . ASN A 1 95 ? -3.219 2.427 22.301 1.00 86.38 95 ASN A O 1
ATOM 735 N N . PRO A 1 96 ? -2.008 4.120 21.440 1.00 81.69 96 PRO A N 1
ATOM 736 C CA . PRO A 1 96 ? -2.919 5.171 21.889 1.00 81.69 96 PRO A CA 1
ATOM 737 C C . PRO A 1 96 ? -4.320 5.065 21.267 1.00 81.69 96 PRO A C 1
ATOM 739 O O . PRO A 1 96 ? -5.304 5.469 21.884 1.00 81.69 96 PRO A O 1
ATOM 742 N N . MET A 1 97 ? -4.437 4.511 20.057 1.00 83.06 97 MET A N 1
ATOM 743 C CA . MET A 1 97 ? -5.719 4.303 19.386 1.00 83.06 97 MET A CA 1
ATOM 744 C C . MET A 1 97 ? -6.513 3.187 20.067 1.00 83.06 97 MET A C 1
ATOM 746 O O . MET A 1 97 ? -7.672 3.396 20.421 1.00 83.06 97 MET A O 1
ATOM 750 N N . VAL A 1 98 ? -5.887 2.037 20.343 1.00 86.38 98 VAL A N 1
ATOM 751 C CA . VAL A 1 98 ? -6.538 0.940 21.085 1.00 86.38 98 VAL A CA 1
ATOM 752 C C . VAL A 1 98 ? -6.902 1.375 22.499 1.00 86.38 98 VAL A C 1
ATOM 754 O O . VAL A 1 98 ? -8.008 1.094 22.958 1.00 86.38 98 VAL A O 1
ATOM 757 N N . GLN A 1 99 ? -6.012 2.111 23.169 1.00 84.31 99 GLN A N 1
ATOM 758 C CA . GLN A 1 99 ? -6.269 2.656 24.498 1.00 84.31 99 GLN A CA 1
ATOM 759 C C . GLN A 1 99 ? -7.548 3.506 24.531 1.00 84.31 99 GLN A C 1
ATOM 761 O O . GLN A 1 99 ? -8.327 3.398 25.477 1.00 84.31 99 GLN A O 1
ATOM 766 N N . ASN A 1 100 ? -7.779 4.309 23.490 1.00 83.75 100 ASN A N 1
ATOM 767 C CA . ASN A 1 100 ? -8.970 5.143 23.361 1.00 83.75 100 ASN A CA 1
ATOM 768 C C . ASN A 1 100 ? -10.236 4.339 23.006 1.00 83.75 100 ASN A C 1
ATOM 770 O O . ASN A 1 100 ? -11.322 4.634 23.493 1.00 83.75 100 ASN A O 1
ATOM 774 N N . MET A 1 101 ? -10.112 3.301 22.175 1.00 88.56 101 MET A N 1
ATOM 775 C CA . MET A 1 101 ? -11.255 2.479 21.755 1.00 88.56 101 MET A CA 1
ATOM 776 C C . MET A 1 101 ? -11.706 1.468 22.816 1.00 88.56 101 MET A C 1
ATOM 778 O O . MET A 1 101 ? -12.871 1.077 22.817 1.00 88.56 101 MET A O 1
ATOM 782 N N . ALA A 1 102 ? -10.814 1.030 23.711 1.00 88.81 102 ALA A N 1
ATOM 783 C CA . ALA A 1 102 ? -11.082 -0.064 24.646 1.00 88.81 102 ALA A CA 1
ATOM 784 C C . ALA A 1 102 ? -12.325 0.146 25.541 1.00 88.81 102 ALA A C 1
ATOM 786 O O . ALA A 1 102 ? -13.122 -0.789 25.638 1.00 88.81 102 ALA A O 1
ATOM 787 N N . PRO A 1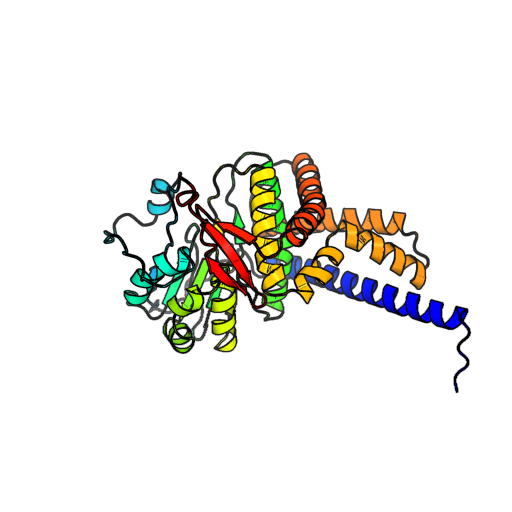 103 ? -12.573 1.334 26.137 1.00 88.25 103 PRO A N 1
ATOM 788 C CA . PRO A 1 103 ? -13.788 1.562 26.924 1.00 88.25 103 PRO A CA 1
ATOM 789 C C . PRO A 1 103 ? -15.066 1.458 26.082 1.00 88.25 103 PRO A C 1
ATOM 791 O O . PRO A 1 103 ? -16.032 0.822 26.499 1.00 88.25 103 PRO A O 1
ATOM 794 N N . ALA A 1 104 ? -15.060 2.028 24.872 1.00 89.19 104 ALA A N 1
ATOM 795 C CA . ALA A 1 104 ? -16.198 1.961 23.955 1.00 89.19 104 ALA A CA 1
ATOM 796 C C . ALA A 1 104 ? -16.458 0.525 23.471 1.00 89.19 104 ALA A C 1
ATOM 798 O O . ALA A 1 104 ? -17.606 0.112 23.343 1.00 89.19 104 ALA A O 1
ATOM 799 N N . TYR A 1 105 ? -15.397 -0.255 23.256 1.00 91.19 105 TYR A N 1
ATOM 800 C CA . TYR A 1 105 ? -15.492 -1.668 22.901 1.00 91.19 105 TYR A CA 1
ATOM 801 C C . TYR A 1 105 ? -16.078 -2.520 24.030 1.00 91.19 105 TYR A C 1
ATOM 803 O O . TYR A 1 105 ? -16.913 -3.387 23.777 1.00 91.19 105 TYR A O 1
ATOM 811 N N . ALA A 1 106 ? -15.679 -2.262 25.277 1.00 90.12 106 ALA A N 1
ATOM 812 C CA . ALA A 1 106 ? -16.237 -2.945 26.441 1.00 90.12 106 ALA A CA 1
ATOM 813 C C . ALA A 1 106 ? -17.726 -2.616 26.646 1.00 90.12 106 ALA A C 1
ATOM 815 O O . ALA A 1 106 ? -18.497 -3.492 27.025 1.00 90.12 106 ALA A O 1
ATOM 816 N N . ALA A 1 107 ? -18.131 -1.378 26.350 1.00 91.19 107 ALA A N 1
ATOM 817 C CA . ALA A 1 107 ? -19.516 -0.917 26.443 1.00 91.19 107 ALA A CA 1
ATOM 818 C C . ALA A 1 107 ? -20.388 -1.274 25.220 1.00 91.19 107 ALA A C 1
ATOM 820 O O . ALA A 1 107 ? -21.577 -0.951 25.206 1.00 91.19 107 ALA A O 1
ATOM 821 N N . ALA A 1 108 ? -19.825 -1.905 24.182 1.00 90.94 108 ALA A N 1
ATOM 822 C CA . ALA A 1 108 ? -20.561 -2.264 22.975 1.00 90.94 108 ALA A CA 1
ATOM 823 C C . ALA A 1 108 ? -21.677 -3.274 23.293 1.00 90.94 108 ALA A C 1
ATOM 825 O O . ALA A 1 108 ? -21.416 -4.372 23.784 1.00 90.94 108 ALA A O 1
ATOM 826 N N . GLN A 1 109 ? -22.921 -2.892 22.999 1.00 88.88 109 GLN A N 1
ATOM 827 C CA . GLN A 1 109 ? -24.116 -3.685 23.307 1.00 88.88 109 GLN A CA 1
ATOM 828 C C . GLN A 1 109 ? -24.473 -4.687 22.205 1.00 88.88 109 GLN A C 1
ATOM 830 O O . GLN A 1 109 ? -25.184 -5.656 22.462 1.00 88.88 109 GLN A O 1
ATOM 835 N N . TYR A 1 110 ? -24.005 -4.449 20.979 1.00 88.94 110 TYR A N 1
ATOM 836 C CA . TYR A 1 110 ? -24.351 -5.262 19.819 1.00 88.94 110 TYR A CA 1
ATOM 837 C C . TYR A 1 110 ? -23.251 -6.269 19.469 1.00 88.94 110 TYR A C 1
ATOM 839 O O . TYR A 1 110 ? -22.072 -6.053 19.750 1.00 88.94 110 TYR A O 1
ATOM 847 N N . GLU A 1 111 ? -23.638 -7.361 18.801 1.00 90.31 111 GLU A N 1
ATOM 848 C CA . GLU A 1 111 ? -22.700 -8.380 18.306 1.00 90.31 111 GLU A CA 1
ATOM 849 C C . GLU A 1 111 ? -21.703 -7.792 17.299 1.00 90.31 111 GLU A C 1
ATOM 851 O O . GLU A 1 111 ? -20.543 -8.199 17.264 1.00 90.31 111 GLU A O 1
ATOM 856 N N . TYR A 1 112 ? -22.140 -6.830 16.487 1.00 88.88 112 TYR A N 1
ATOM 857 C CA . TYR A 1 112 ? -21.303 -6.188 15.485 1.00 88.88 112 TYR A CA 1
ATOM 858 C C . TYR A 1 112 ? -20.703 -4.890 16.012 1.00 88.88 112 TYR A C 1
ATOM 860 O O . TYR A 1 112 ? -21.413 -4.009 16.499 1.00 88.88 112 TYR A O 1
ATOM 868 N N . VAL A 1 113 ? -19.390 -4.753 15.842 1.00 90.88 113 VAL A N 1
ATOM 869 C CA . VAL A 1 113 ? -18.637 -3.540 16.156 1.00 90.88 113 VAL A CA 1
ATOM 870 C C . VAL A 1 113 ? -18.055 -2.976 14.871 1.00 90.88 113 VAL A C 1
ATOM 872 O O . VAL A 1 113 ? -17.374 -3.681 14.129 1.00 90.88 113 VAL A O 1
ATOM 875 N N . TRP A 1 114 ? -18.307 -1.696 14.617 1.00 87.69 114 TRP A N 1
ATOM 876 C CA . TRP A 1 114 ? -17.720 -0.946 13.513 1.00 87.69 114 TRP A CA 1
ATOM 877 C C . TRP A 1 114 ? -16.657 0.008 14.041 1.00 87.69 114 TRP A C 1
ATOM 879 O O . TRP A 1 114 ? -16.985 0.953 14.751 1.00 87.69 114 TRP A O 1
ATOM 889 N N . ILE A 1 115 ? -15.398 -0.194 13.655 1.00 88.06 115 ILE A N 1
ATOM 890 C CA . ILE A 1 115 ? -14.337 0.796 13.853 1.00 88.06 115 ILE A CA 1
ATOM 891 C C . ILE A 1 115 ? -14.185 1.615 12.566 1.00 88.06 115 ILE A C 1
ATOM 893 O O . ILE A 1 115 ? -13.869 1.062 11.510 1.00 88.06 115 ILE A O 1
ATOM 897 N N . SER A 1 116 ? -14.402 2.932 12.642 1.00 80.06 116 SER A N 1
ATOM 898 C CA . SER A 1 116 ? -14.197 3.846 11.509 1.00 80.06 116 SER A CA 1
ATOM 899 C C . SER A 1 116 ? -13.457 5.111 11.923 1.00 80.06 116 SER A C 1
ATOM 901 O O . SER A 1 116 ? -13.882 5.833 12.824 1.00 80.06 116 SER A O 1
ATOM 903 N N . SER A 1 117 ? -12.370 5.415 11.210 1.00 65.00 117 SER A N 1
ATOM 904 C CA . SER A 1 117 ? -11.645 6.690 11.304 1.00 65.00 117 SER A CA 1
ATOM 905 C C . SER A 1 117 ? -12.104 7.713 10.253 1.00 65.00 117 SER A C 1
ATOM 907 O O . SER A 1 117 ? -11.566 8.815 10.185 1.00 65.00 117 SER A O 1
ATOM 909 N N . SER A 1 118 ? -13.098 7.372 9.424 1.00 56.06 118 SER A N 1
ATOM 910 C CA . SER A 1 118 ? -13.531 8.161 8.262 1.00 56.06 118 SER A CA 1
ATOM 911 C C . SER A 1 118 ? -15.055 8.312 8.180 1.00 56.06 118 SER A C 1
ATOM 913 O O . SER A 1 118 ? -15.778 7.850 9.067 1.00 56.06 118 SER A O 1
ATOM 915 N N . ARG A 1 119 ? -15.562 9.029 7.164 1.00 47.59 119 ARG A N 1
ATOM 916 C CA . ARG A 1 119 ? -17.009 9.231 6.998 1.00 47.59 119 ARG A CA 1
ATOM 917 C C . ARG A 1 119 ? -17.698 7.875 6.793 1.00 47.59 119 ARG A C 1
ATOM 919 O O . ARG A 1 119 ? -17.178 6.999 6.108 1.00 47.59 119 ARG A O 1
ATOM 926 N N . ILE A 1 120 ? -18.849 7.717 7.436 1.00 49.53 120 ILE A N 1
ATOM 927 C CA . ILE A 1 120 ? -19.568 6.451 7.554 1.00 49.5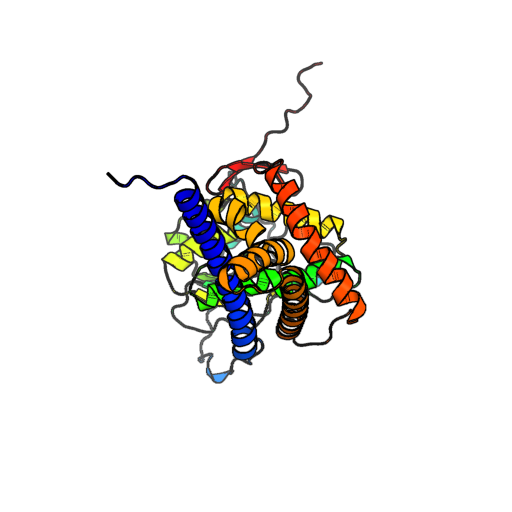3 120 ILE A CA 1
ATOM 928 C C . ILE A 1 120 ? -20.481 6.266 6.342 1.00 49.53 120 ILE A C 1
ATOM 930 O O . ILE A 1 120 ? -21.537 6.883 6.266 1.00 49.53 120 ILE A O 1
ATOM 934 N N . GLU A 1 121 ? -20.086 5.399 5.413 1.00 43.41 121 GLU A N 1
ATOM 935 C CA . GLU A 1 121 ? -20.966 4.885 4.359 1.00 43.41 121 GLU A CA 1
ATOM 936 C C . GLU A 1 121 ? -20.680 3.391 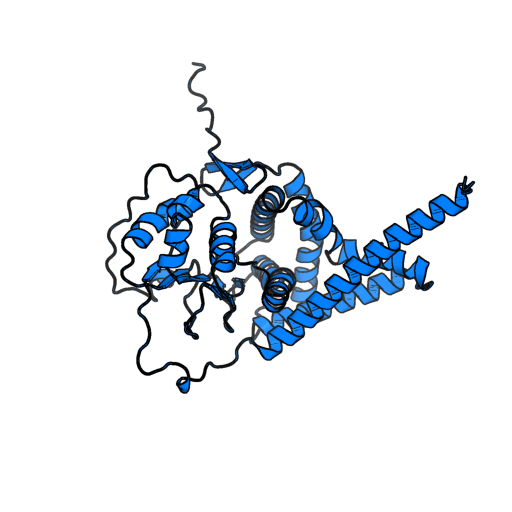4.186 1.00 43.41 121 GLU A C 1
ATOM 938 O O . GLU A 1 121 ? -19.639 3.009 3.662 1.00 43.41 121 GLU A O 1
ATOM 943 N N . GLY A 1 122 ? -21.571 2.523 4.662 1.00 44.34 122 GLY A N 1
ATOM 944 C CA . GLY A 1 122 ? -21.386 1.074 4.596 1.00 44.34 122 GLY A CA 1
ATOM 945 C C . GLY A 1 122 ? -22.633 0.328 5.058 1.00 44.34 122 GLY A C 1
ATOM 946 O O . GLY A 1 122 ? -23.374 0.822 5.904 1.00 44.34 122 GLY A O 1
ATOM 947 N N . LYS A 1 123 ? -22.888 -0.848 4.479 1.00 46.91 123 LYS A N 1
ATOM 948 C CA . LYS A 1 123 ? -24.013 -1.720 4.842 1.00 46.91 123 LYS A CA 1
ATOM 949 C C . LYS A 1 123 ? -23.483 -3.113 5.165 1.00 46.91 123 LYS A C 1
ATOM 951 O O . LYS A 1 123 ? -22.659 -3.638 4.418 1.00 46.91 123 LYS A O 1
ATOM 956 N N . LEU A 1 124 ? -23.964 -3.710 6.255 1.00 51.28 124 LEU A N 1
ATOM 957 C CA . LEU A 1 124 ? -23.741 -5.125 6.543 1.00 51.28 124 LEU A CA 1
ATOM 958 C C . LEU A 1 124 ? -24.667 -5.945 5.641 1.00 51.28 124 LEU A C 1
ATOM 960 O O . LEU A 1 124 ? -25.869 -5.700 5.641 1.00 51.28 124 LEU A O 1
ATOM 964 N N . GLN A 1 125 ? -24.122 -6.868 4.850 1.00 53.59 125 GLN A N 1
ATOM 965 C CA . GLN A 1 125 ? -24.893 -7.508 3.773 1.00 53.59 125 GLN A CA 1
ATOM 966 C C . GLN A 1 125 ? -25.107 -9.012 3.920 1.00 53.59 125 GLN A C 1
ATOM 968 O O . GLN A 1 125 ? -25.976 -9.538 3.237 1.00 53.59 125 GLN A O 1
ATOM 973 N N . LYS A 1 126 ? -24.335 -9.743 4.739 1.00 55.19 126 LYS A N 1
ATOM 974 C CA . LYS A 1 126 ? -24.415 -11.214 4.728 1.00 55.19 126 LYS A CA 1
ATOM 975 C C . LYS A 1 126 ? -24.391 -11.846 6.121 1.00 55.19 126 LYS A C 1
ATOM 977 O O . LYS A 1 126 ? -23.527 -11.483 6.927 1.00 55.19 126 LYS A O 1
ATOM 982 N N . PRO A 1 127 ? -25.276 -12.826 6.400 1.00 51.25 127 PRO A N 1
ATOM 983 C CA . PRO A 1 127 ? -25.101 -13.706 7.546 1.00 51.25 127 PRO A CA 1
ATOM 984 C C . PRO A 1 127 ? -23.778 -14.477 7.394 1.00 51.25 127 PRO A C 1
ATOM 986 O O . PRO A 1 127 ? -23.354 -14.794 6.284 1.00 51.25 127 PRO A O 1
ATOM 989 N N . ASN A 1 128 ? -23.119 -14.767 8.518 1.00 66.44 128 ASN A N 1
ATOM 990 C CA . ASN A 1 128 ? -21.878 -15.556 8.596 1.00 66.44 128 ASN A CA 1
ATOM 991 C C . ASN A 1 128 ? -20.563 -14.890 8.113 1.00 66.44 128 ASN A C 1
ATOM 993 O O . ASN A 1 128 ? -19.589 -15.578 7.811 1.00 66.44 128 ASN A O 1
ATOM 997 N N . VAL A 1 129 ? -20.500 -13.555 8.073 1.00 78.50 129 VAL A N 1
ATOM 998 C CA . VAL A 1 129 ? -19.255 -12.797 7.821 1.00 78.50 129 VAL A CA 1
ATOM 999 C C . VAL A 1 129 ? -18.569 -12.444 9.144 1.00 78.50 129 VAL A C 1
ATOM 1001 O O . VAL A 1 129 ? -19.224 -11.940 10.061 1.00 78.50 129 VAL A O 1
ATOM 1004 N N . SER A 1 130 ? -17.259 -12.696 9.249 1.00 84.69 130 SER A N 1
ATOM 1005 C CA . SER A 1 130 ? -16.455 -12.331 10.426 1.00 84.69 130 SER A CA 1
ATOM 1006 C C . SER A 1 130 ? -16.007 -10.872 10.387 1.00 84.69 130 SER A C 1
ATOM 1008 O O . SER A 1 130 ? -15.959 -10.219 11.432 1.00 84.69 130 SER A O 1
ATOM 1010 N N . LEU A 1 131 ? -15.708 -10.368 9.185 1.00 88.06 131 LEU A N 1
ATOM 1011 C CA . LEU A 1 131 ? -15.133 -9.052 8.937 1.00 88.06 131 LEU A CA 1
ATOM 1012 C C . LEU A 1 131 ? -15.643 -8.463 7.614 1.00 88.06 131 LEU A C 1
ATOM 1014 O O . LEU A 1 131 ? -15.437 -9.035 6.547 1.00 88.06 131 LEU A O 1
ATOM 1018 N N . VAL A 1 132 ? -16.249 -7.283 7.669 1.00 87.38 132 VAL A N 1
ATOM 1019 C CA . VAL A 1 132 ? -16.508 -6.431 6.505 1.00 87.38 132 VAL A CA 1
ATOM 1020 C C . VAL A 1 132 ? -15.497 -5.295 6.518 1.00 87.38 132 VAL A C 1
ATOM 1022 O O . VAL A 1 132 ? -15.327 -4.643 7.541 1.00 87.38 132 VAL A O 1
ATOM 1025 N N . HIS A 1 133 ? -14.833 -5.023 5.404 1.00 88.50 133 HIS A N 1
ATOM 1026 C CA . HIS A 1 133 ? -13.826 -3.963 5.324 1.00 88.50 133 HIS A CA 1
ATOM 1027 C C . HIS A 1 133 ? -14.026 -3.094 4.085 1.00 88.50 133 HIS A C 1
ATOM 1029 O O . HIS A 1 133 ? -14.665 -3.501 3.115 1.00 88.50 133 HIS A O 1
ATOM 1035 N N . GLN A 1 134 ? -13.500 -1.873 4.114 1.00 87.38 134 GLN A N 1
ATOM 1036 C CA . GLN A 1 134 ? -13.644 -0.922 3.014 1.00 87.38 134 GLN A CA 1
ATOM 1037 C C . GLN A 1 134 ? -12.288 -0.496 2.474 1.00 87.38 134 GLN A C 1
ATOM 1039 O O . GLN A 1 134 ? -11.357 -0.258 3.244 1.00 87.38 134 GLN A O 1
ATOM 1044 N N . ILE A 1 135 ? -12.211 -0.335 1.150 1.00 89.50 135 ILE A N 1
ATOM 1045 C CA . ILE A 1 135 ? -11.001 0.140 0.478 1.00 89.50 135 ILE A CA 1
ATOM 1046 C C . ILE A 1 135 ? -10.658 1.547 0.990 1.00 89.50 135 ILE A C 1
ATOM 1048 O O . ILE A 1 135 ? -11.496 2.446 0.885 1.00 89.50 135 ILE A O 1
ATOM 1052 N N . PRO A 1 136 ? -9.438 1.759 1.501 1.00 89.50 136 PRO A N 1
ATOM 1053 C CA . PRO A 1 136 ? -8.882 3.072 1.788 1.00 89.50 136 PRO A CA 1
ATOM 1054 C C . PRO A 1 136 ? -8.967 4.051 0.616 1.00 89.50 136 PRO A C 1
ATOM 1056 O O . PRO A 1 136 ? -8.385 3.802 -0.439 1.00 89.50 136 PRO A O 1
ATOM 1059 N N . PHE A 1 137 ? -9.621 5.198 0.802 1.00 91.12 137 PHE A N 1
ATOM 1060 C CA . PHE A 1 137 ? -9.625 6.259 -0.202 1.00 91.12 137 PHE A CA 1
ATOM 1061 C C . PHE A 1 137 ? -9.708 7.656 0.421 1.00 91.12 137 PHE A C 1
ATOM 1063 O O . PHE A 1 137 ? -9.974 7.811 1.612 1.00 91.12 137 PHE A O 1
ATOM 1070 N N . THR A 1 138 ? -9.477 8.699 -0.375 1.00 88.62 138 THR A N 1
ATOM 1071 C CA . THR A 1 138 ? -9.512 10.090 0.096 1.00 88.62 138 THR A CA 1
ATOM 1072 C C . THR A 1 138 ? -10.724 10.833 -0.444 1.00 88.62 138 THR A C 1
ATOM 1074 O O . THR A 1 138 ? -11.162 10.633 -1.581 1.00 88.62 138 THR A O 1
ATOM 1077 N N . THR A 1 139 ? -11.267 11.730 0.376 1.00 86.88 139 THR A N 1
ATOM 1078 C CA . THR A 1 139 ? -12.213 12.753 -0.087 1.00 86.88 139 THR A CA 1
ATOM 1079 C C . THR A 1 139 ? -11.539 13.716 -1.066 1.00 86.88 139 THR A C 1
ATOM 1081 O O . THR A 1 139 ? -10.322 13.696 -1.272 1.00 86.88 139 THR A O 1
ATOM 1084 N N . ASP A 1 140 ? -12.341 14.502 -1.772 1.00 88.44 140 ASP A N 1
ATOM 1085 C CA . ASP A 1 140 ? -11.831 15.532 -2.666 1.00 88.44 140 ASP A CA 1
ATOM 1086 C C . ASP A 1 140 ? -11.382 16.741 -1.839 1.00 88.44 140 ASP A C 1
ATOM 1088 O O . ASP A 1 140 ? -12.178 17.350 -1.131 1.00 88.44 140 ASP A O 1
ATOM 1092 N N . SER A 1 141 ? -10.092 17.063 -1.921 1.00 86.94 141 SER A N 1
ATOM 1093 C CA . SER A 1 141 ? -9.464 18.181 -1.216 1.00 86.94 141 SER A CA 1
ATOM 1094 C C . SER A 1 141 ? -8.540 18.918 -2.188 1.00 86.94 141 SER A C 1
ATOM 1096 O O . SER A 1 141 ? -7.866 18.256 -2.986 1.00 86.94 141 SER A O 1
ATOM 1098 N N . PRO A 1 142 ? -8.516 20.262 -2.183 1.00 88.50 142 PRO A N 1
ATOM 1099 C CA . PRO A 1 142 ? -7.652 21.025 -3.074 1.00 88.50 142 PRO A CA 1
ATOM 1100 C C . PRO A 1 142 ? -6.167 20.845 -2.723 1.00 88.50 142 PRO A C 1
ATOM 1102 O O . PRO A 1 142 ? -5.800 20.481 -1.602 1.00 88.50 142 PRO A O 1
ATOM 1105 N N . GLY A 1 143 ? -5.307 21.163 -3.692 1.00 91.75 143 GLY A N 1
ATOM 1106 C CA . GLY A 1 143 ? -3.856 21.215 -3.524 1.00 91.75 143 GLY A CA 1
ATOM 1107 C C . GLY A 1 143 ? -3.115 19.993 -4.070 1.00 91.75 143 GLY A C 1
ATOM 1108 O O . GLY A 1 143 ? -3.589 18.861 -4.019 1.00 91.75 143 GLY A O 1
ATOM 1109 N N . PHE A 1 144 ? -1.898 20.233 -4.556 1.00 94.94 144 PHE A N 1
ATOM 1110 C CA . PHE A 1 144 ? -1.098 19.224 -5.253 1.00 94.94 144 PHE A CA 1
ATOM 1111 C C . PHE A 1 144 ? -0.743 18.003 -4.385 1.00 94.94 144 PHE A C 1
ATOM 1113 O O . PHE A 1 144 ? -0.745 16.874 -4.868 1.00 94.94 144 PHE A O 1
ATOM 1120 N N . GLY A 1 145 ? -0.475 18.192 -3.087 1.00 94.62 145 GLY A N 1
ATOM 1121 C CA . GLY A 1 145 ? -0.204 17.064 -2.188 1.00 94.62 145 GLY A CA 1
ATOM 1122 C C . GLY A 1 145 ? -1.429 16.165 -1.975 1.00 94.62 145 GLY A C 1
ATOM 1123 O O . GLY A 1 145 ? -1.280 14.945 -1.933 1.00 94.62 145 GLY A O 1
ATOM 1124 N N . SER A 1 146 ? -2.636 16.741 -1.957 1.00 92.81 146 SER A N 1
ATOM 1125 C CA . SER A 1 146 ? -3.900 15.993 -1.967 1.00 92.81 146 SER A CA 1
ATOM 1126 C C . SER A 1 146 ? -4.069 15.194 -3.270 1.00 92.81 146 SER A C 1
ATOM 1128 O O . SER A 1 146 ? -4.528 14.051 -3.231 1.00 92.81 146 SER A O 1
ATOM 1130 N N . SER A 1 147 ? -3.646 15.744 -4.418 1.00 95.44 147 SER A N 1
ATOM 1131 C CA . SER A 1 147 ? -3.616 15.031 -5.708 1.00 95.44 147 SER A CA 1
ATOM 1132 C C . SER A 1 147 ? -2.673 13.821 -5.671 1.00 95.44 147 SER A C 1
ATOM 1134 O O . SER A 1 147 ? -3.072 12.722 -6.058 1.00 95.44 147 SER A O 1
ATOM 1136 N N . VAL A 1 148 ? -1.452 13.990 -5.145 1.00 96.44 148 VAL A N 1
ATOM 1137 C CA . VAL A 1 148 ? -0.464 12.902 -4.971 1.00 96.44 148 VAL A CA 1
ATOM 1138 C C . VAL A 1 148 ? -1.013 11.793 -4.067 1.00 96.44 148 VAL A C 1
ATOM 1140 O O . VAL A 1 148 ? -0.964 10.616 -4.430 1.00 96.44 148 VAL A O 1
ATOM 1143 N N . GLU A 1 149 ? -1.592 12.154 -2.919 1.00 94.25 149 GLU A N 1
ATOM 1144 C CA . GLU A 1 149 ? -2.179 11.192 -1.980 1.00 94.25 149 GLU A CA 1
ATOM 1145 C C . GLU A 1 149 ? -3.374 10.449 -2.601 1.00 94.25 149 GLU A C 1
ATOM 1147 O O . GLU A 1 149 ? -3.466 9.222 -2.508 1.00 94.25 149 GLU A O 1
ATOM 1152 N N . LYS A 1 150 ? -4.263 11.163 -3.306 1.00 94.88 150 LYS A N 1
ATOM 1153 C CA . LYS A 1 150 ? -5.400 10.555 -4.011 1.00 94.88 150 LYS A CA 1
ATOM 1154 C C . LYS A 1 150 ? -4.944 9.567 -5.080 1.00 94.88 150 LYS A C 1
ATOM 1156 O O . LYS A 1 150 ? -5.543 8.501 -5.203 1.00 94.88 150 LYS A O 1
ATOM 1161 N N . ILE A 1 151 ? -3.879 9.880 -5.821 1.00 96.56 151 ILE A N 1
ATOM 1162 C CA . ILE A 1 151 ? -3.295 8.947 -6.791 1.00 96.56 151 ILE A CA 1
ATOM 1163 C C . ILE A 1 151 ? -2.769 7.705 -6.077 1.00 96.56 151 ILE A C 1
ATOM 1165 O O . ILE A 1 151 ? -3.100 6.608 -6.512 1.00 96.56 151 ILE A O 1
ATOM 1169 N N . TYR A 1 152 ? -2.026 7.836 -4.973 1.00 95.88 152 TYR A N 1
ATOM 1170 C CA . TYR A 1 152 ? -1.534 6.682 -4.207 1.00 95.88 152 TYR A CA 1
ATOM 1171 C C . TYR A 1 152 ? -2.671 5.748 -3.760 1.00 95.88 152 TYR A C 1
ATOM 1173 O O . TYR A 1 152 ? -2.629 4.545 -4.036 1.00 95.88 152 TYR A O 1
ATOM 1181 N N . PHE A 1 153 ? -3.715 6.297 -3.126 1.00 94.25 153 PHE A N 1
ATOM 1182 C CA . PHE A 1 153 ? -4.861 5.496 -2.688 1.00 94.25 153 PHE A CA 1
ATOM 1183 C C . PHE A 1 153 ? -5.645 4.918 -3.870 1.00 94.25 153 PHE A C 1
ATOM 1185 O O . PHE A 1 153 ? -6.083 3.770 -3.822 1.00 94.25 153 PHE A O 1
ATOM 1192 N N . GLY A 1 154 ? -5.767 5.684 -4.954 1.00 94.88 154 GLY A N 1
ATOM 1193 C CA . GLY A 1 154 ? -6.482 5.293 -6.164 1.00 94.88 154 GLY A CA 1
ATOM 1194 C C . GLY A 1 154 ? -5.779 4.253 -7.039 1.00 94.88 154 GLY A C 1
ATOM 1195 O O . GLY A 1 154 ? -6.429 3.641 -7.882 1.00 94.88 154 GLY A O 1
ATOM 1196 N N . SER A 1 155 ? -4.473 4.058 -6.853 1.00 95.25 155 SER A N 1
ATOM 1197 C CA . SER A 1 155 ? -3.637 3.169 -7.666 1.00 95.25 155 SER A CA 1
ATOM 1198 C C . SER A 1 155 ? -2.945 2.112 -6.804 1.00 95.25 155 SER A C 1
ATOM 1200 O O . SER A 1 155 ? -3.564 1.095 -6.498 1.00 95.25 155 SER A O 1
ATOM 1202 N N . ALA A 1 156 ? -1.703 2.344 -6.366 1.00 92.62 156 ALA A N 1
ATOM 1203 C CA . ALA A 1 156 ? -0.872 1.375 -5.649 1.00 92.62 156 ALA A CA 1
ATOM 1204 C C . ALA A 1 156 ? -1.584 0.722 -4.459 1.00 92.62 156 ALA A C 1
ATOM 1206 O O . ALA A 1 156 ? -1.607 -0.504 -4.366 1.00 92.62 156 ALA A O 1
ATOM 1207 N N . MET A 1 157 ? -2.218 1.517 -3.588 1.00 92.44 157 MET A N 1
ATOM 1208 C CA . MET A 1 157 ? -2.919 0.969 -2.424 1.00 92.44 157 MET A CA 1
ATOM 1209 C C . MET A 1 157 ? -4.065 0.051 -2.852 1.00 92.44 157 MET A C 1
ATOM 1211 O O . MET A 1 157 ? -4.146 -1.095 -2.419 1.00 92.44 157 MET A O 1
ATOM 1215 N N . THR A 1 158 ? -4.937 0.534 -3.740 1.00 93.38 158 THR A N 1
ATOM 1216 C CA . THR A 1 158 ? -6.083 -0.257 -4.197 1.00 93.38 158 THR A CA 1
ATOM 1217 C C . THR A 1 158 ? -5.642 -1.496 -4.965 1.00 93.38 158 THR A C 1
ATOM 1219 O O . THR A 1 158 ? -6.281 -2.535 -4.838 1.00 93.38 158 THR A O 1
ATOM 1222 N N . ARG A 1 159 ? -4.547 -1.418 -5.728 1.00 94.38 159 ARG A N 1
ATOM 1223 C CA . ARG A 1 159 ? -4.051 -2.526 -6.550 1.00 94.38 159 ARG A CA 1
ATOM 1224 C C . ARG A 1 159 ? -3.822 -3.762 -5.698 1.00 94.38 159 ARG A C 1
ATOM 1226 O O . ARG A 1 159 ? -4.354 -4.830 -5.984 1.00 94.38 159 ARG A O 1
ATOM 1233 N N . PHE A 1 160 ? -3.079 -3.602 -4.611 1.00 92.75 160 PHE A N 1
ATOM 1234 C CA . PHE A 1 160 ? -2.851 -4.700 -3.683 1.00 92.75 160 PHE A CA 1
ATOM 1235 C C . PHE A 1 160 ? -4.111 -5.036 -2.890 1.00 92.75 160 PHE A C 1
ATOM 1237 O O . PHE A 1 160 ? -4.453 -6.207 -2.778 1.00 92.75 160 PHE A O 1
ATOM 1244 N N . TYR A 1 161 ? -4.850 -4.032 -2.415 1.00 92.75 161 TYR A N 1
ATOM 1245 C CA . TYR A 1 161 ? -6.033 -4.251 -1.583 1.00 92.75 161 TYR A CA 1
ATOM 1246 C C . TYR A 1 161 ? -7.114 -5.095 -2.281 1.00 92.75 161 TYR A C 1
ATOM 1248 O O . TYR A 1 161 ? -7.603 -6.077 -1.726 1.00 92.75 161 TYR A O 1
ATOM 1256 N N . VAL A 1 162 ? -7.472 -4.741 -3.518 1.00 93.44 162 VAL A N 1
ATOM 1257 C CA . VAL A 1 162 ? -8.492 -5.451 -4.304 1.00 93.44 162 VAL A CA 1
ATOM 1258 C C . VAL A 1 162 ? -7.971 -6.803 -4.770 1.00 93.44 162 VAL A C 1
ATOM 1260 O O . VAL A 1 162 ? -8.698 -7.788 -4.662 1.00 93.44 162 VAL A O 1
ATOM 1263 N N . SER A 1 163 ? -6.723 -6.881 -5.245 1.00 94.56 163 SER A N 1
ATOM 1264 C CA . SER A 1 163 ? -6.137 -8.156 -5.678 1.00 94.56 163 SER A CA 1
ATOM 1265 C C . SER A 1 163 ? -6.077 -9.166 -4.537 1.00 94.56 163 SER A C 1
ATOM 1267 O O . SER A 1 163 ? -6.489 -10.309 -4.709 1.00 94.56 163 SER A O 1
ATOM 1269 N N . PHE A 1 164 ? -5.632 -8.746 -3.352 1.00 92.44 164 PHE A N 1
ATOM 1270 C CA . PHE A 1 164 ? -5.590 -9.608 -2.176 1.00 92.44 164 PHE A CA 1
ATOM 1271 C C . PHE A 1 164 ? -6.983 -10.029 -1.728 1.00 92.44 164 PHE A C 1
ATOM 1273 O O . PHE A 1 164 ? -7.178 -11.209 -1.464 1.00 92.44 164 PHE A O 1
ATOM 1280 N N . ASN A 1 165 ? -7.974 -9.135 -1.761 1.00 90.94 165 ASN A N 1
ATOM 1281 C CA . ASN A 1 165 ? -9.355 -9.530 -1.496 1.00 90.94 165 ASN A CA 1
ATOM 1282 C C . ASN A 1 165 ? -9.866 -10.596 -2.487 1.00 90.94 165 ASN A C 1
ATOM 1284 O O . ASN A 1 165 ? -10.493 -11.563 -2.066 1.00 90.94 165 ASN A O 1
ATOM 1288 N N . VAL A 1 166 ? -9.594 -10.452 -3.790 1.00 91.94 166 VAL A N 1
ATOM 1289 C CA . VAL A 1 166 ? -9.984 -11.454 -4.806 1.00 91.94 166 VAL A CA 1
ATOM 1290 C C . VAL A 1 166 ? -9.296 -12.800 -4.562 1.00 91.94 166 VAL A C 1
ATOM 1292 O O . VAL A 1 166 ? -9.913 -13.843 -4.752 1.00 91.94 166 VAL A O 1
ATOM 1295 N N . LEU A 1 167 ? -8.045 -12.781 -4.102 1.00 91.38 167 LEU A N 1
ATOM 1296 C CA . LEU A 1 167 ? -7.284 -13.979 -3.741 1.00 91.38 167 LEU A CA 1
ATOM 1297 C C . LEU A 1 167 ? -7.632 -14.540 -2.351 1.00 91.38 167 LEU A C 1
ATOM 1299 O O . LEU A 1 167 ? -7.045 -15.537 -1.941 1.00 91.38 167 LEU A O 1
ATOM 1303 N N . GLY A 1 168 ? -8.553 -13.912 -1.613 1.00 88.25 168 GLY A N 1
ATOM 1304 C CA . GLY A 1 168 ? -8.903 -14.311 -0.249 1.00 88.25 168 GLY A CA 1
ATOM 1305 C C . GLY A 1 168 ? -7.791 -14.070 0.778 1.00 88.25 168 GLY A C 1
ATOM 1306 O O . GLY A 1 168 ? -7.805 -14.686 1.836 1.00 88.25 168 GLY A O 1
ATOM 1307 N N . LEU A 1 169 ? -6.827 -13.196 0.481 1.00 88.44 169 LEU A N 1
ATOM 1308 C CA . LEU A 1 169 ? -5.734 -12.824 1.376 1.00 88.44 169 LEU A CA 1
ATOM 1309 C C . LEU A 1 169 ? -6.124 -11.617 2.238 1.00 88.44 169 LEU A C 1
ATOM 1311 O O . LEU A 1 169 ? -6.584 -10.588 1.738 1.00 88.44 169 LEU A O 1
ATOM 1315 N N . CYS A 1 170 ? -5.873 -11.709 3.544 1.00 82.31 170 CYS A N 1
ATOM 1316 C CA . CYS A 1 170 ? -6.163 -10.621 4.472 1.00 82.31 170 CYS A CA 1
ATOM 1317 C C . CYS A 1 170 ? -5.146 -9.478 4.352 1.00 82.31 170 CYS A C 1
ATOM 1319 O O . CYS A 1 170 ? -4.009 -9.579 4.814 1.00 82.31 170 CYS A O 1
ATOM 1321 N N . CYS A 1 171 ? -5.587 -8.352 3.791 1.00 78.88 171 CYS A N 1
ATOM 1322 C CA . CYS A 1 171 ? -4.845 -7.094 3.783 1.00 78.88 171 CYS A CA 1
ATOM 1323 C C . CYS A 1 171 ? -5.786 -5.934 4.125 1.00 78.88 171 CYS A C 1
ATOM 1325 O O . CYS A 1 171 ? -6.172 -5.141 3.269 1.00 78.88 171 CYS A O 1
ATOM 1327 N N . VAL A 1 172 ? -6.210 -5.866 5.389 1.00 78.88 172 VAL A N 1
ATOM 1328 C CA . VAL A 1 172 ? -7.093 -4.797 5.867 1.00 78.88 172 VAL A CA 1
ATOM 1329 C C . VAL A 1 172 ? -6.287 -3.777 6.650 1.00 78.88 172 VAL A C 1
ATOM 1331 O O . VAL A 1 172 ? -5.542 -4.109 7.566 1.00 78.88 172 VAL A O 1
ATOM 1334 N N . THR A 1 173 ? -6.468 -2.515 6.276 1.00 74.69 173 THR A N 1
ATOM 1335 C CA . THR A 1 173 ? -5.879 -1.352 6.941 1.00 74.69 173 THR A CA 1
ATOM 1336 C C . THR A 1 173 ? -6.995 -0.450 7.465 1.00 74.69 173 THR A C 1
ATOM 1338 O O . THR A 1 173 ? -8.020 -0.275 6.801 1.00 74.69 173 THR A O 1
ATOM 1341 N N . GLY A 1 174 ? -6.789 0.131 8.640 1.00 60.53 174 GLY A N 1
ATOM 1342 C CA . GLY A 1 174 ? -7.766 0.517 9.657 1.00 60.53 174 GLY A CA 1
ATOM 1343 C C . GLY A 1 174 ? -8.557 1.790 9.400 1.00 60.53 174 GLY A C 1
ATOM 1344 O O . GLY A 1 174 ? -8.788 2.596 10.301 1.00 60.53 174 GLY A O 1
ATOM 1345 N N . MET A 1 175 ? -8.985 1.994 8.159 1.00 78.25 175 MET A N 1
ATOM 1346 C CA . MET A 1 175 ? -9.815 3.140 7.808 1.00 78.25 175 MET A CA 1
ATOM 1347 C C . MET A 1 175 ? -11.277 2.926 8.187 1.00 78.25 175 MET A C 1
ATOM 1349 O O . MET A 1 175 ? -11.901 3.820 8.759 1.00 78.25 175 MET A O 1
ATOM 1353 N N . SER A 1 176 ? -11.812 1.748 7.869 1.00 84.31 176 SER A N 1
ATOM 1354 C CA . SER A 1 176 ? -13.185 1.371 8.186 1.00 84.31 176 SER A CA 1
ATOM 1355 C C . SER A 1 176 ? -13.371 -0.137 8.059 1.00 84.31 176 SER A C 1
ATOM 1357 O O . SER A 1 176 ? -13.114 -0.713 6.994 1.00 84.31 176 SER A O 1
ATOM 1359 N N . TYR A 1 177 ? -13.805 -0.775 9.144 1.00 88.25 177 TYR A N 1
ATOM 1360 C CA . TYR A 1 177 ? -14.111 -2.200 9.165 1.00 88.25 177 TYR A CA 1
ATOM 1361 C C . TYR A 1 177 ? -15.115 -2.559 10.270 1.00 88.25 177 TYR A C 1
ATOM 1363 O O . TYR A 1 177 ? -15.110 -1.980 11.356 1.00 88.25 177 TYR A O 1
ATOM 1371 N N . ILE A 1 178 ? -15.982 -3.527 9.979 1.00 88.00 178 ILE A N 1
ATOM 1372 C CA . ILE A 1 178 ? -17.026 -4.045 10.863 1.00 88.00 178 ILE A CA 1
ATOM 1373 C C . ILE A 1 178 ? -16.736 -5.508 11.143 1.00 88.00 178 ILE A C 1
ATOM 1375 O O . ILE A 1 178 ? -16.455 -6.260 10.217 1.00 88.00 178 ILE A O 1
ATOM 1379 N N . PHE A 1 179 ? -16.830 -5.938 12.390 1.00 91.19 179 PHE A N 1
ATOM 1380 C CA . PHE A 1 179 ? -16.556 -7.320 12.757 1.00 91.19 179 PHE A CA 1
ATOM 1381 C C . PHE A 1 179 ? -17.464 -7.807 13.878 1.00 91.19 179 PHE A C 1
ATOM 1383 O O . PHE A 1 179 ? -18.098 -7.018 14.580 1.00 91.19 179 PHE A O 1
ATOM 1390 N N . LYS A 1 180 ? -17.513 -9.128 14.049 1.00 90.19 180 LYS A N 1
ATOM 1391 C CA . LYS A 1 180 ? -18.221 -9.765 15.161 1.00 90.19 180 LYS A CA 1
ATOM 1392 C C . LYS A 1 180 ? -17.391 -9.689 16.437 1.00 90.19 180 LYS A C 1
ATOM 1394 O O . LYS A 1 180 ? -16.332 -10.313 16.531 1.00 90.19 180 LYS A O 1
ATOM 1399 N N . LYS A 1 181 ? -17.903 -8.985 17.443 1.00 92.62 181 LYS A N 1
ATOM 1400 C CA . LYS A 1 181 ? -17.308 -8.864 18.777 1.00 92.62 181 LYS A CA 1
ATOM 1401 C C . LYS A 1 181 ? -16.968 -10.229 19.400 1.00 92.62 181 LYS A C 1
ATOM 1403 O O . LYS A 1 181 ? -15.829 -10.376 19.836 1.00 92.62 181 LYS A O 1
ATOM 1408 N N . PRO A 1 182 ? -17.841 -11.264 19.362 1.00 93.25 182 PRO A N 1
ATOM 1409 C CA . PRO A 1 182 ? -17.501 -12.569 19.936 1.00 93.25 182 PRO A CA 1
ATOM 1410 C C . PRO A 1 182 ? -16.263 -13.221 19.308 1.00 93.25 182 PRO A C 1
ATOM 1412 O O . PRO A 1 182 ? -15.485 -13.857 20.013 1.00 93.25 182 PRO A O 1
ATOM 1415 N N . LEU A 1 183 ? -16.041 -13.039 18.000 1.00 93.38 183 LEU A N 1
ATOM 1416 C CA . LEU A 1 183 ? -14.870 -13.600 17.318 1.00 93.38 183 LEU A CA 1
ATOM 1417 C C . LEU A 1 183 ? -13.579 -12.895 17.733 1.00 93.38 183 LEU A C 1
ATOM 1419 O O . LEU A 1 183 ? -12.539 -13.541 17.860 1.00 93.38 183 LEU A O 1
ATOM 1423 N N . LEU A 1 184 ? -13.642 -11.581 17.966 1.00 93.88 184 LEU A N 1
ATOM 1424 C CA . LEU A 1 184 ? -12.494 -10.842 18.472 1.00 93.88 184 LEU A CA 1
ATOM 1425 C C . LEU A 1 184 ? -12.221 -11.156 19.948 1.00 93.88 184 LEU A C 1
ATOM 1427 O O . LEU A 1 184 ? -11.063 -11.281 20.335 1.00 93.88 184 LEU A O 1
ATOM 1431 N N . ASP A 1 185 ? -13.260 -11.334 20.763 1.00 93.81 185 ASP A N 1
ATOM 1432 C CA . ASP A 1 185 ? -13.122 -11.725 22.172 1.00 93.81 185 ASP A CA 1
ATOM 1433 C C . ASP A 1 185 ? -12.481 -13.121 22.305 1.00 93.81 185 ASP A C 1
ATOM 1435 O O . ASP A 1 185 ? -11.589 -13.314 23.130 1.00 93.81 185 ASP A O 1
ATOM 1439 N N . GLN A 1 186 ? -12.816 -14.060 21.410 1.00 93.44 186 GLN A N 1
ATOM 1440 C CA . GLN A 1 186 ? -12.109 -15.346 21.262 1.00 93.44 186 GLN A CA 1
ATOM 1441 C C . GLN A 1 186 ? -10.643 -15.193 20.807 1.00 93.44 186 GLN A C 1
ATOM 1443 O O . GLN A 1 186 ? -9.848 -16.125 20.924 1.00 93.44 186 GLN A O 1
ATOM 1448 N N . ALA A 1 187 ? -10.271 -14.032 20.267 1.00 92.12 187 ALA A N 1
ATOM 1449 C CA . ALA A 1 187 ? -8.909 -13.657 19.901 1.00 92.12 187 ALA A CA 1
ATOM 1450 C C . ALA A 1 187 ? -8.265 -12.714 20.940 1.00 92.12 187 ALA A C 1
ATOM 1452 O O . ALA A 1 187 ? -7.440 -11.875 20.581 1.00 92.12 187 ALA A O 1
ATOM 1453 N N . ASN A 1 188 ? -8.610 -12.875 22.226 1.00 91.31 188 ASN A N 1
ATOM 1454 C CA . ASN A 1 188 ? -8.137 -12.092 23.382 1.00 91.31 188 ASN A CA 1
ATOM 1455 C C . ASN A 1 188 ? -8.728 -10.674 23.521 1.00 91.31 188 ASN A C 1
ATOM 1457 O O . ASN A 1 188 ? -8.347 -9.936 24.433 1.00 91.31 188 ASN A O 1
ATOM 1461 N N . GLY A 1 189 ? -9.662 -10.284 22.651 1.00 91.50 189 GLY A N 1
ATOM 1462 C CA . GLY A 1 189 ? -10.333 -8.985 22.690 1.00 91.50 189 GLY A CA 1
ATOM 1463 C C . GLY A 1 189 ? -9.478 -7.816 22.185 1.00 91.50 189 GLY A C 1
ATOM 1464 O O . GLY A 1 189 ? -8.267 -7.917 21.986 1.00 91.50 189 GLY A O 1
ATOM 1465 N N . LEU A 1 190 ? -10.120 -6.658 21.987 1.00 91.81 190 LEU A N 1
ATOM 1466 C CA . LEU A 1 190 ? -9.497 -5.475 21.374 1.00 91.81 190 LEU A CA 1
ATOM 1467 C C . LEU A 1 190 ? -8.240 -4.988 22.119 1.00 91.81 190 LEU A C 1
ATOM 1469 O O . LEU A 1 190 ? -7.247 -4.630 21.489 1.00 91.81 190 LEU A O 1
ATOM 1473 N N . ALA A 1 191 ? -8.265 -4.995 23.455 1.00 90.50 191 ALA A N 1
ATOM 1474 C CA . ALA A 1 191 ? -7.169 -4.483 24.279 1.00 90.50 191 ALA A CA 1
ATOM 1475 C C . ALA A 1 191 ? -5.847 -5.241 24.060 1.00 90.50 191 ALA A C 1
ATOM 1477 O O . ALA A 1 191 ? -4.778 -4.628 24.097 1.00 90.50 191 ALA A O 1
ATOM 1478 N N . TRP A 1 192 ? -5.908 -6.545 23.767 1.00 89.69 192 TRP A N 1
ATOM 1479 C CA . TRP A 1 192 ? -4.725 -7.369 23.511 1.00 89.69 192 TRP A CA 1
ATOM 1480 C C . TRP A 1 192 ? -3.932 -6.886 22.290 1.00 89.69 192 TRP A C 1
ATOM 1482 O O . TRP A 1 192 ? -2.700 -6.869 22.309 1.00 89.69 192 TRP A O 1
ATOM 1492 N N . PHE A 1 193 ? -4.624 -6.405 21.252 1.00 92.12 193 PHE A N 1
ATOM 1493 C CA . PHE A 1 193 ? -3.997 -5.856 20.045 1.00 92.12 193 PHE A CA 1
ATOM 1494 C C . PHE A 1 193 ? -3.337 -4.492 20.272 1.00 92.12 193 PHE A C 1
ATOM 1496 O O . PHE A 1 193 ? -2.560 -4.036 19.436 1.00 92.12 193 PHE A O 1
ATOM 1503 N N . GLY A 1 194 ? -3.539 -3.879 21.441 1.00 88.44 194 GLY A N 1
ATOM 1504 C CA . GLY A 1 194 ? -2.893 -2.633 21.850 1.00 88.44 194 GLY A CA 1
ATOM 1505 C C . GLY A 1 194 ? -1.373 -2.713 22.024 1.00 88.44 194 GLY A C 1
ATOM 1506 O O . GLY A 1 194 ? -0.722 -1.706 22.298 1.00 88.44 194 GLY A O 1
ATOM 1507 N N . ARG A 1 195 ? -0.800 -3.904 21.841 1.00 88.00 195 ARG A N 1
ATOM 1508 C CA . ARG A 1 195 ? 0.640 -4.172 21.770 1.00 88.00 195 ARG A CA 1
ATOM 1509 C C . ARG A 1 195 ? 1.255 -4.007 20.375 1.00 88.00 195 ARG A C 1
ATOM 1511 O O . ARG A 1 195 ? 2.462 -4.201 20.232 1.00 88.00 195 ARG A O 1
ATOM 1518 N N . TYR A 1 196 ? 0.442 -3.698 19.365 1.00 90.94 196 TYR A N 1
ATOM 1519 C CA . TYR A 1 196 ? 0.852 -3.440 17.984 1.00 90.94 196 TYR A CA 1
ATOM 1520 C C . TYR A 1 196 ? 0.480 -2.008 17.603 1.00 90.94 196 TYR A C 1
ATOM 1522 O O . TYR A 1 196 ? -0.601 -1.557 17.960 1.00 90.94 196 TYR A O 1
ATOM 1530 N N . LEU A 1 197 ? 1.338 -1.295 16.863 1.00 88.25 197 LEU A N 1
ATOM 1531 C CA . LEU A 1 197 ? 0.976 0.015 16.284 1.00 88.25 197 LEU A CA 1
ATOM 1532 C C . LEU A 1 197 ? 0.069 -0.095 15.054 1.00 88.25 197 LEU A C 1
ATOM 1534 O O . LEU A 1 197 ? -0.626 0.859 14.737 1.00 88.25 197 LEU A O 1
ATOM 1538 N N . ALA A 1 198 ? 0.131 -1.223 14.348 1.00 90.06 198 ALA A N 1
ATOM 1539 C CA . ALA A 1 198 ? -0.781 -1.572 13.263 1.00 90.06 198 ALA A CA 1
ATOM 1540 C C . ALA A 1 198 ? -1.832 -2.551 13.806 1.00 90.06 198 ALA A C 1
ATOM 1542 O O . ALA A 1 198 ? -1.848 -3.727 13.438 1.00 90.06 198 ALA A O 1
ATOM 1543 N N . GLU A 1 199 ? -2.619 -2.111 14.794 1.00 90.75 199 GLU A N 1
ATOM 1544 C CA . GLU A 1 199 ? -3.597 -2.970 15.472 1.00 90.75 199 GLU A CA 1
ATOM 1545 C C . GLU A 1 199 ? -4.612 -3.552 14.489 1.00 90.75 199 GLU A C 1
ATOM 1547 O O . GLU A 1 199 ? -4.977 -4.717 14.599 1.00 90.75 199 GLU A O 1
ATOM 1552 N N . ASP A 1 200 ? -5.002 -2.746 13.505 1.00 90.75 200 ASP A N 1
ATOM 1553 C CA . ASP A 1 200 ? -5.895 -3.066 12.403 1.00 90.75 200 ASP A CA 1
ATOM 1554 C C . ASP A 1 200 ? -5.462 -4.326 11.650 1.00 90.75 200 ASP A C 1
ATOM 1556 O O . ASP A 1 200 ? -6.251 -5.256 11.501 1.00 90.75 200 ASP A O 1
ATOM 1560 N N . PHE A 1 201 ? -4.202 -4.400 11.231 1.00 91.06 201 PHE A N 1
ATOM 1561 C CA . PHE A 1 201 ? -3.658 -5.520 10.477 1.00 91.06 201 PHE A CA 1
ATOM 1562 C C . PHE A 1 201 ? -3.688 -6.814 11.295 1.00 91.06 201 PHE A C 1
ATOM 1564 O O . PHE A 1 201 ? -4.139 -7.851 10.811 1.00 91.06 201 PHE A O 1
ATOM 1571 N N . PHE A 1 202 ? -3.230 -6.771 12.550 1.00 92.31 202 PHE A N 1
ATOM 1572 C CA . PHE A 1 202 ? -3.169 -7.972 13.388 1.00 92.31 202 PHE A CA 1
ATOM 1573 C C . PHE A 1 202 ? -4.556 -8.444 13.825 1.00 92.31 202 PHE A C 1
ATOM 1575 O O . PHE A 1 202 ? -4.830 -9.645 13.812 1.00 92.31 202 PHE A O 1
ATOM 1582 N N . LEU A 1 203 ? -5.437 -7.507 14.173 1.00 93.00 203 LEU A N 1
ATOM 1583 C CA . LEU A 1 203 ? -6.813 -7.783 14.568 1.00 93.00 203 LEU A CA 1
ATOM 1584 C C . LEU A 1 203 ? -7.607 -8.395 13.416 1.00 93.00 203 LEU A C 1
ATOM 1586 O O . LEU A 1 203 ? -8.284 -9.407 13.588 1.00 93.00 203 LEU A O 1
ATOM 1590 N N . THR A 1 204 ? -7.498 -7.816 12.223 1.00 91.69 204 THR A N 1
ATOM 1591 C CA . THR A 1 204 ? -8.224 -8.306 11.045 1.00 91.69 204 THR A CA 1
ATOM 1592 C C . THR A 1 204 ? -7.682 -9.640 10.555 1.00 91.69 204 THR A C 1
ATOM 1594 O O . THR A 1 204 ? -8.476 -10.497 10.174 1.00 91.69 204 THR A O 1
ATOM 1597 N N . ARG A 1 205 ? -6.369 -9.885 10.672 1.00 92.12 205 ARG A N 1
ATOM 1598 C CA . ARG A 1 205 ? -5.783 -11.210 10.424 1.00 92.12 205 ARG A CA 1
ATOM 1599 C C . ARG A 1 205 ? -6.353 -12.268 11.370 1.00 92.12 205 ARG A C 1
ATOM 1601 O O . ARG A 1 205 ? -6.762 -13.329 10.911 1.00 92.12 205 ARG A O 1
ATOM 1608 N N . ALA A 1 206 ? -6.451 -11.966 12.665 1.00 92.69 206 ALA A N 1
ATOM 1609 C CA . ALA A 1 206 ? -7.028 -12.890 13.643 1.00 92.69 206 ALA A CA 1
ATOM 1610 C C . ALA A 1 206 ? -8.516 -13.191 13.367 1.00 92.69 206 ALA A C 1
ATOM 1612 O O . ALA A 1 206 ? -8.974 -14.313 13.587 1.00 92.69 206 ALA A O 1
ATOM 1613 N N . LEU A 1 207 ? -9.274 -12.210 12.870 1.00 92.19 207 LEU A N 1
ATOM 1614 C CA . LEU A 1 207 ? -10.670 -12.397 12.456 1.00 92.19 207 LEU A CA 1
ATOM 1615 C C . LEU A 1 207 ? -10.804 -13.194 11.154 1.00 92.19 207 LEU A C 1
ATOM 1617 O O . LEU A 1 207 ? -11.736 -13.985 11.015 1.00 92.19 207 LEU A O 1
ATOM 1621 N N . HIS A 1 208 ? -9.883 -12.996 10.213 1.00 90.75 208 HIS A N 1
ATOM 1622 C CA . HIS A 1 208 ? -9.834 -13.733 8.954 1.00 90.75 208 HIS A CA 1
ATOM 1623 C C . HIS A 1 208 ? -9.550 -15.226 9.176 1.00 90.75 208 HIS A C 1
ATOM 1625 O O . HIS A 1 208 ? -10.193 -16.074 8.571 1.00 90.75 208 HIS A O 1
ATOM 1631 N N . GLU A 1 209 ? -8.675 -15.566 10.126 1.00 91.06 209 GLU A N 1
ATOM 1632 C CA . GLU A 1 209 ? -8.435 -16.959 10.544 1.00 91.06 209 GLU A CA 1
ATOM 1633 C C . GLU A 1 209 ? -9.680 -17.633 11.159 1.00 91.06 209 GLU A C 1
ATOM 1635 O O . GLU A 1 209 ? -9.732 -18.855 11.272 1.00 91.06 209 GLU A O 1
ATOM 1640 N N . ARG A 1 210 ? -10.687 -16.848 11.568 1.00 90.31 210 ARG A N 1
ATOM 1641 C CA . ARG A 1 210 ? -11.901 -17.311 12.264 1.00 90.31 210 ARG A CA 1
ATOM 1642 C C . ARG A 1 210 ? -13.169 -17.228 11.417 1.00 90.31 210 ARG A C 1
ATOM 1644 O O . ARG A 1 210 ? -14.244 -17.569 11.905 1.00 90.31 210 ARG A O 1
ATOM 1651 N N . GLY A 1 211 ? -13.086 -16.759 10.175 1.00 86.06 211 GLY A N 1
ATOM 1652 C CA . GLY A 1 211 ? -14.245 -16.713 9.293 1.00 86.06 211 GLY A CA 1
ATOM 1653 C C . GLY A 1 211 ? -14.032 -15.897 8.028 1.00 86.06 211 GLY A C 1
ATOM 1654 O O . GLY A 1 211 ? -12.970 -15.335 7.777 1.00 86.06 211 GLY A O 1
ATOM 1655 N N . HIS A 1 212 ? -15.085 -15.821 7.222 1.00 85.00 212 HIS A N 1
ATOM 1656 C CA . HIS A 1 212 ? -15.024 -15.175 5.919 1.00 85.00 212 HIS A CA 1
ATOM 1657 C C . HIS A 1 212 ? -15.003 -13.650 6.031 1.00 85.00 212 HIS A C 1
ATOM 1659 O O . HIS A 1 212 ? -15.831 -13.058 6.730 1.00 85.00 212 HIS A O 1
ATOM 1665 N N . MET A 1 213 ? -14.097 -13.022 5.277 1.00 86.50 213 MET A N 1
ATOM 1666 C CA . MET A 1 213 ? -14.064 -11.572 5.102 1.00 86.50 213 MET A CA 1
ATOM 1667 C C . MET A 1 213 ? -14.792 -11.149 3.827 1.00 86.50 213 MET A C 1
ATOM 1669 O O . MET A 1 213 ? -14.823 -11.890 2.844 1.00 86.50 213 MET A O 1
ATOM 1673 N N . VAL A 1 214 ? -15.352 -9.943 3.837 1.00 86.25 214 VAL A N 1
ATOM 1674 C CA . VAL A 1 214 ? -16.013 -9.345 2.675 1.00 86.25 214 VAL A CA 1
ATOM 1675 C C . VAL A 1 214 ? -15.573 -7.895 2.511 1.00 86.25 214 VAL A C 1
ATOM 1677 O O . VAL A 1 214 ? -15.687 -7.084 3.431 1.00 86.25 214 VAL A O 1
ATOM 1680 N N . MET A 1 215 ? -15.133 -7.543 1.308 1.00 87.44 215 MET A N 1
ATOM 1681 C CA . MET A 1 215 ? -14.882 -6.155 0.934 1.00 87.44 215 MET A CA 1
ATOM 1682 C C . MET A 1 215 ? -16.178 -5.452 0.517 1.00 87.44 215 MET A C 1
ATOM 1684 O O . MET A 1 215 ? -16.950 -5.964 -0.293 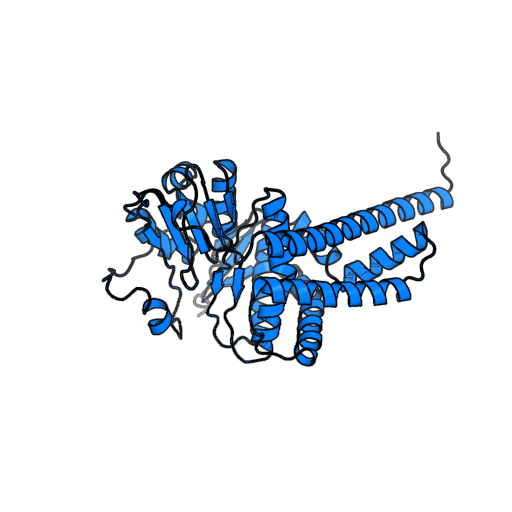1.00 87.44 215 MET A O 1
ATOM 1688 N N . SER A 1 216 ? -16.396 -4.249 1.041 1.00 85.25 216 SER A N 1
ATOM 1689 C CA . SER A 1 216 ? -17.496 -3.368 0.648 1.00 85.25 216 SER A CA 1
ATOM 1690 C C . SER A 1 216 ? -17.329 -2.859 -0.784 1.00 85.25 216 SER A C 1
ATOM 1692 O O . SER A 1 216 ? -16.229 -2.498 -1.205 1.00 85.25 216 SER A O 1
ATOM 1694 N N . ALA A 1 217 ? -18.449 -2.726 -1.499 1.00 84.56 217 ALA A N 1
ATOM 1695 C CA . ALA A 1 217 ? -18.511 -2.069 -2.806 1.00 84.56 217 ALA A CA 1
ATOM 1696 C C . ALA A 1 217 ? -18.235 -0.552 -2.739 1.00 84.56 217 ALA A C 1
ATOM 1698 O O . ALA A 1 217 ? -18.018 0.082 -3.774 1.00 84.56 217 ALA A O 1
ATOM 1699 N N . ILE A 1 218 ? -18.260 0.036 -1.535 1.00 84.81 218 ILE A N 1
ATOM 1700 C CA . ILE A 1 218 ? -18.062 1.469 -1.299 1.00 84.81 218 ILE A CA 1
ATOM 1701 C C . ILE A 1 218 ? -16.707 1.689 -0.605 1.00 84.81 218 ILE A C 1
ATOM 1703 O O . ILE A 1 218 ? -16.497 1.159 0.495 1.00 84.81 218 ILE A O 1
ATOM 1707 N N . PRO A 1 219 ? -15.796 2.485 -1.198 1.00 87.94 219 PRO A N 1
ATOM 1708 C CA . PRO A 1 219 ? -14.544 2.883 -0.556 1.00 87.94 219 PRO A CA 1
ATOM 1709 C C . PRO A 1 219 ? -14.768 3.754 0.689 1.00 87.94 219 PRO A C 1
ATOM 1711 O O . PRO A 1 219 ? -15.642 4.620 0.703 1.00 87.94 219 PRO A O 1
ATOM 1714 N N . ALA A 1 220 ? -13.925 3.589 1.708 1.00 85.12 220 ALA A N 1
ATOM 1715 C CA . ALA A 1 220 ? -13.914 4.443 2.893 1.00 85.12 220 ALA A CA 1
ATOM 1716 C C . ALA A 1 220 ? -13.172 5.748 2.595 1.00 85.12 220 ALA A C 1
ATOM 1718 O O . ALA A 1 220 ? -11.942 5.778 2.523 1.00 85.12 220 ALA A O 1
ATOM 1719 N N . LYS A 1 221 ? -13.930 6.835 2.412 1.00 83.38 221 LYS A N 1
ATOM 1720 C CA . LYS A 1 221 ? -13.390 8.158 2.082 1.00 83.38 221 LYS A CA 1
ATOM 1721 C C . LYS A 1 221 ? -12.959 8.900 3.347 1.00 83.38 221 LYS A C 1
ATOM 1723 O O . LYS A 1 221 ? -13.790 9.359 4.132 1.00 83.38 221 LYS A O 1
ATOM 1728 N N . GLN A 1 222 ? -11.652 9.064 3.523 1.00 77.00 222 GLN A N 1
ATOM 1729 C CA . GLN A 1 222 ? -11.081 9.841 4.619 1.00 77.00 222 GLN A CA 1
ATOM 1730 C C . GLN A 1 222 ? -11.161 11.340 4.340 1.00 77.00 222 GLN A C 1
ATOM 1732 O O . GLN A 1 222 ? -10.810 11.805 3.250 1.00 77.00 222 GLN A O 1
ATOM 1737 N N . ASN A 1 223 ? -11.585 12.098 5.350 1.00 69.38 223 ASN A N 1
ATOM 1738 C CA . ASN A 1 223 ? -11.488 13.549 5.351 1.00 69.38 223 ASN A CA 1
ATOM 1739 C C . ASN A 1 223 ? -10.112 13.936 5.889 1.00 69.38 223 ASN A C 1
ATOM 1741 O O . ASN A 1 223 ? -9.914 14.067 7.095 1.00 69.38 223 ASN A O 1
ATOM 1745 N N . VAL A 1 224 ? -9.134 13.997 4.991 1.00 64.25 224 VAL A N 1
ATOM 1746 C CA . VAL A 1 224 ? -7.794 14.460 5.337 1.00 64.25 224 VAL A CA 1
ATOM 1747 C C . VAL A 1 224 ? -7.779 15.961 5.073 1.00 64.25 224 VAL A C 1
ATOM 1749 O O . VAL A 1 224 ? -8.196 16.408 4.003 1.00 64.25 224 VAL A O 1
ATOM 1752 N N . GLY A 1 225 ? -7.317 16.745 6.050 1.00 64.81 225 GLY A N 1
ATOM 1753 C CA . GLY A 1 225 ? -7.039 18.166 5.836 1.00 64.81 225 GLY A CA 1
ATOM 1754 C C . GLY A 1 225 ? -6.058 18.385 4.675 1.00 64.81 225 GLY A C 1
ATOM 1755 O O . GLY A 1 225 ? -5.550 17.434 4.077 1.00 64.81 225 GLY A O 1
ATOM 1756 N N . GLN A 1 226 ? -5.766 19.645 4.343 1.00 69.44 226 GLN A N 1
ATOM 1757 C CA . GLN A 1 226 ? -4.837 19.951 3.250 1.00 69.44 226 GLN A CA 1
ATOM 1758 C C . GLN A 1 226 ? -3.491 19.241 3.455 1.00 69.44 226 GLN A C 1
ATOM 1760 O O . GLN A 1 226 ? -2.776 19.491 4.428 1.00 69.44 226 GLN A O 1
ATOM 1765 N N . THR A 1 227 ? -3.161 18.338 2.530 1.00 81.94 227 THR A N 1
ATOM 1766 C CA . THR A 1 227 ? -1.960 17.505 2.611 1.00 81.94 227 THR A CA 1
ATOM 1767 C C . THR A 1 227 ? -0.874 18.086 1.722 1.00 81.94 227 THR A C 1
ATOM 1769 O O . THR A 1 227 ? -1.097 18.401 0.554 1.00 81.94 227 THR A O 1
ATOM 1772 N N . THR A 1 228 ? 0.331 18.228 2.273 1.00 92.69 228 THR A N 1
ATOM 1773 C CA . THR A 1 228 ? 1.531 18.587 1.508 1.00 92.69 228 THR A CA 1
ATOM 1774 C C . THR A 1 228 ? 2.247 17.325 1.033 1.00 92.69 228 THR A C 1
ATOM 1776 O O . THR A 1 228 ? 2.116 16.264 1.642 1.00 92.69 228 THR A O 1
ATOM 1779 N N . VAL A 1 229 ? 3.067 17.430 -0.016 1.00 94.44 229 VAL A N 1
ATOM 1780 C CA . VAL A 1 229 ? 3.881 16.295 -0.499 1.00 94.44 229 VAL A CA 1
ATOM 1781 C C . VAL A 1 229 ? 4.816 15.774 0.601 1.00 94.44 229 VAL A C 1
ATOM 1783 O O . VAL A 1 229 ? 4.946 14.569 0.784 1.00 94.44 229 VAL A O 1
ATOM 1786 N N . CYS A 1 230 ? 5.406 16.669 1.401 1.00 93.81 230 CYS A N 1
ATOM 1787 C CA . CYS A 1 230 ? 6.220 16.286 2.558 1.00 93.81 230 CYS A CA 1
ATOM 1788 C C . CYS A 1 230 ? 5.384 15.568 3.633 1.00 93.81 230 CYS A C 1
ATOM 1790 O O . CYS A 1 230 ? 5.810 14.550 4.175 1.00 93.81 230 CYS A O 1
ATOM 1792 N N . GLY A 1 231 ? 4.166 16.048 3.907 1.00 91.50 231 GLY A N 1
ATOM 1793 C CA . GLY A 1 231 ? 3.220 15.376 4.802 1.00 91.50 231 GLY A CA 1
ATOM 1794 C C . GLY A 1 231 ? 2.878 13.959 4.333 1.00 91.50 231 GLY A C 1
ATOM 1795 O O . GLY A 1 231 ? 2.939 13.020 5.129 1.00 91.50 231 GLY A O 1
ATOM 1796 N N . PHE A 1 232 ? 2.610 13.796 3.035 1.00 92.31 232 PHE A N 1
ATOM 1797 C CA . PHE A 1 232 ? 2.389 12.498 2.399 1.00 92.31 232 PHE A CA 1
ATOM 1798 C C . PHE A 1 232 ? 3.612 11.580 2.540 1.00 92.31 232 PHE A C 1
ATOM 1800 O O . PHE A 1 232 ? 3.483 10.476 3.063 1.00 92.31 232 PHE A O 1
ATOM 1807 N N . ILE A 1 233 ? 4.815 12.042 2.179 1.00 94.69 233 ILE A N 1
ATOM 1808 C CA . ILE A 1 233 ? 6.054 11.255 2.307 1.00 94.69 233 ILE A CA 1
ATOM 1809 C C . ILE A 1 233 ? 6.277 10.826 3.762 1.00 94.69 233 ILE A C 1
ATOM 1811 O O . ILE A 1 233 ? 6.505 9.649 4.024 1.00 94.69 233 ILE A O 1
ATOM 1815 N N . ASN A 1 234 ? 6.139 11.737 4.729 1.00 91.75 234 ASN A N 1
ATOM 1816 C CA . ASN A 1 234 ? 6.283 11.417 6.151 1.00 91.75 234 ASN A CA 1
ATOM 1817 C C . ASN A 1 234 ? 5.272 10.360 6.612 1.00 91.75 234 ASN A C 1
ATOM 1819 O O . ASN A 1 234 ? 5.609 9.468 7.396 1.00 91.75 234 ASN A O 1
ATOM 1823 N N . ARG A 1 235 ? 4.029 10.426 6.120 1.00 89.94 235 ARG A N 1
ATOM 1824 C CA . ARG A 1 235 ? 3.019 9.392 6.366 1.00 89.94 235 ARG A CA 1
ATOM 1825 C C . ARG A 1 235 ? 3.460 8.048 5.784 1.00 89.94 235 ARG A C 1
ATOM 1827 O O . ARG A 1 235 ? 3.444 7.058 6.515 1.00 89.94 235 ARG A O 1
ATOM 1834 N N . MET A 1 236 ? 3.907 8.031 4.533 1.00 93.38 236 MET A N 1
ATOM 1835 C CA . MET A 1 236 ? 4.331 6.819 3.838 1.00 93.38 236 MET A CA 1
ATOM 1836 C C . MET A 1 236 ? 5.576 6.179 4.459 1.00 93.38 236 MET A C 1
ATOM 1838 O O . MET A 1 236 ? 5.604 4.963 4.628 1.00 93.38 236 MET A O 1
ATOM 1842 N N . VAL A 1 237 ? 6.553 6.969 4.915 1.00 94.81 237 VAL A N 1
ATOM 1843 C CA . VAL A 1 237 ? 7.727 6.468 5.655 1.00 94.81 237 VAL A CA 1
ATOM 1844 C C . VAL A 1 237 ? 7.303 5.749 6.933 1.00 94.81 237 VAL A C 1
ATOM 1846 O O . VAL A 1 237 ? 7.802 4.662 7.215 1.00 94.81 237 VAL A O 1
ATOM 1849 N N . ARG A 1 238 ? 6.351 6.300 7.700 1.00 92.19 238 ARG A N 1
ATOM 1850 C CA . ARG A 1 238 ? 5.843 5.624 8.908 1.00 92.19 238 ARG A CA 1
ATOM 1851 C C . ARG A 1 238 ? 5.178 4.290 8.573 1.00 92.19 238 ARG A C 1
ATOM 1853 O O . ARG A 1 238 ? 5.454 3.299 9.241 1.00 92.19 238 ARG A O 1
ATOM 1860 N N . TRP A 1 239 ? 4.337 4.253 7.541 1.00 92.31 239 TRP A N 1
ATOM 1861 C CA . TRP A 1 239 ? 3.670 3.022 7.102 1.00 92.31 239 TRP A CA 1
ATOM 1862 C C . TRP A 1 239 ? 4.662 1.979 6.586 1.00 92.31 239 TRP A C 1
ATOM 1864 O O . TRP A 1 239 ? 4.538 0.798 6.896 1.00 92.31 239 TRP A O 1
ATOM 1874 N N . MET A 1 240 ? 5.685 2.410 5.851 1.00 94.31 240 MET A N 1
ATOM 1875 C CA . MET A 1 240 ? 6.757 1.539 5.382 1.00 94.31 240 MET A CA 1
ATOM 1876 C C . MET A 1 240 ? 7.555 0.951 6.552 1.00 94.31 240 MET A C 1
ATOM 1878 O O . MET A 1 240 ? 7.778 -0.254 6.589 1.00 94.31 240 MET A O 1
ATOM 1882 N N . ARG A 1 241 ? 7.909 1.761 7.560 1.00 94.94 241 ARG A N 1
ATOM 1883 C CA . ARG A 1 241 ? 8.582 1.278 8.780 1.00 94.94 241 ARG A CA 1
ATOM 1884 C C . ARG A 1 241 ? 7.747 0.251 9.535 1.00 94.94 241 ARG A C 1
ATOM 1886 O O . ARG A 1 241 ? 8.291 -0.763 9.959 1.00 94.94 241 ARG A O 1
ATOM 1893 N N . LEU A 1 242 ? 6.435 0.465 9.672 1.00 92.50 242 LEU A N 1
ATOM 1894 C CA . LEU A 1 242 ? 5.547 -0.542 10.266 1.00 92.50 242 LEU A CA 1
ATOM 1895 C C . LEU A 1 242 ? 5.650 -1.863 9.499 1.00 92.50 242 LEU A C 1
ATOM 1897 O O . LEU A 1 242 ? 5.993 -2.891 10.081 1.00 92.50 242 LEU A O 1
ATOM 1901 N N . ARG A 1 243 ? 5.451 -1.817 8.179 1.00 92.88 243 ARG A N 1
ATOM 1902 C CA . ARG A 1 243 ? 5.445 -3.011 7.326 1.00 92.88 243 ARG A CA 1
ATOM 1903 C C . ARG A 1 243 ? 6.798 -3.726 7.280 1.00 92.88 243 ARG A C 1
ATOM 1905 O O . ARG A 1 243 ? 6.818 -4.950 7.370 1.00 92.88 243 ARG A O 1
ATOM 1912 N N . LEU A 1 244 ? 7.923 -3.005 7.300 1.00 94.25 244 LEU A N 1
ATOM 1913 C CA . LEU A 1 244 ? 9.268 -3.598 7.400 1.00 94.25 244 LEU A CA 1
ATOM 1914 C C . LEU A 1 244 ? 9.444 -4.464 8.657 1.00 94.25 244 LEU A C 1
ATOM 1916 O O . LEU A 1 244 ? 10.146 -5.472 8.608 1.00 94.25 244 LEU A O 1
ATOM 1920 N N . ASN A 1 245 ? 8.790 -4.111 9.765 1.00 92.31 245 ASN A N 1
ATOM 1921 C CA . ASN A 1 245 ? 8.859 -4.874 11.016 1.00 92.31 245 ASN A CA 1
ATOM 1922 C C . ASN A 1 245 ? 7.764 -5.942 11.151 1.00 92.31 245 ASN A C 1
ATOM 1924 O O . ASN A 1 245 ? 7.844 -6.790 12.038 1.00 92.31 245 ASN A O 1
ATOM 1928 N N . MET A 1 246 ? 6.736 -5.907 10.302 1.00 90.56 246 MET A N 1
ATOM 1929 C CA . MET A 1 246 ? 5.617 -6.858 10.317 1.00 90.56 246 MET A CA 1
ATOM 1930 C C . MET A 1 246 ? 5.785 -7.959 9.265 1.00 90.56 246 MET A C 1
ATOM 1932 O O . MET A 1 246 ? 5.478 -9.118 9.524 1.00 90.56 246 MET A O 1
ATOM 1936 N N . MET A 1 247 ? 6.269 -7.590 8.080 1.00 90.00 247 MET A N 1
ATOM 1937 C CA . MET A 1 247 ? 6.391 -8.422 6.885 1.00 90.00 247 MET A CA 1
ATOM 1938 C C . MET A 1 247 ? 7.730 -8.127 6.196 1.00 90.00 247 MET A C 1
ATOM 1940 O O . MET A 1 247 ? 7.768 -7.629 5.069 1.00 90.00 247 MET A O 1
ATOM 1944 N N . THR A 1 248 ? 8.839 -8.395 6.889 1.00 89.38 248 THR A N 1
ATOM 1945 C CA . THR A 1 248 ? 10.184 -7.955 6.477 1.00 89.38 248 THR A CA 1
ATOM 1946 C C . THR A 1 248 ? 10.581 -8.439 5.089 1.00 89.38 248 THR A C 1
ATOM 1948 O O . THR A 1 248 ? 11.041 -7.633 4.292 1.00 89.38 248 THR A O 1
ATOM 1951 N N . ALA A 1 249 ? 10.384 -9.721 4.768 1.00 90.56 249 ALA A N 1
ATOM 1952 C CA . ALA A 1 249 ? 10.770 -10.248 3.458 1.00 90.56 249 ALA A CA 1
ATOM 1953 C C . ALA A 1 249 ? 9.954 -9.610 2.321 1.00 90.56 249 ALA A C 1
ATOM 1955 O O . ALA A 1 249 ? 10.510 -9.201 1.307 1.00 90.56 249 ALA A O 1
ATOM 1956 N N . VAL A 1 250 ? 8.640 -9.455 2.512 1.00 91.62 250 VAL A N 1
ATOM 1957 C CA . VAL A 1 250 ? 7.762 -8.847 1.501 1.00 91.62 250 VAL A CA 1
ATOM 1958 C C . VAL A 1 250 ? 8.094 -7.366 1.324 1.00 91.62 250 VAL A C 1
ATOM 1960 O O . VAL A 1 250 ? 8.375 -6.925 0.217 1.00 91.62 250 VAL A O 1
ATOM 1963 N N . THR A 1 251 ? 8.139 -6.611 2.420 1.00 92.75 251 THR A N 1
ATOM 1964 C CA . THR A 1 251 ? 8.333 -5.154 2.381 1.00 92.75 251 THR A CA 1
ATOM 1965 C C . THR A 1 251 ? 9.767 -4.773 2.019 1.00 92.75 251 THR A C 1
ATOM 1967 O O . THR A 1 251 ? 9.993 -3.801 1.312 1.00 92.75 251 THR A O 1
ATOM 1970 N N . GLY A 1 252 ? 10.750 -5.520 2.521 1.00 93.00 252 GLY A N 1
ATOM 1971 C CA . GLY A 1 252 ? 12.173 -5.228 2.357 1.00 93.00 252 GLY A CA 1
ATOM 1972 C C . GLY A 1 252 ? 12.755 -5.671 1.018 1.00 93.00 252 GLY A C 1
ATOM 1973 O O . GLY A 1 252 ? 13.772 -5.122 0.607 1.00 93.00 252 GLY A O 1
ATOM 1974 N N . ILE A 1 253 ? 12.137 -6.652 0.352 1.00 91.69 253 ILE A N 1
ATOM 1975 C CA . ILE A 1 253 ? 12.664 -7.242 -0.888 1.00 91.69 253 ILE A CA 1
ATOM 1976 C C . ILE A 1 253 ? 11.651 -7.113 -2.025 1.00 91.69 253 ILE A C 1
ATOM 1978 O O . ILE A 1 253 ? 11.970 -6.537 -3.059 1.00 91.69 253 ILE A O 1
ATOM 1982 N N . LEU A 1 254 ? 10.431 -7.629 -1.857 1.00 92.44 254 LEU A N 1
ATOM 1983 C CA . LEU A 1 254 ? 9.477 -7.721 -2.968 1.00 92.44 254 LEU A CA 1
ATOM 1984 C C . LEU A 1 254 ? 8.869 -6.370 -3.350 1.00 92.44 254 LEU A C 1
ATOM 1986 O O . LEU A 1 254 ? 8.797 -6.060 -4.536 1.00 92.44 254 LEU A O 1
ATOM 1990 N N . GLU A 1 255 ? 8.446 -5.560 -2.377 1.00 93.12 255 GLU A N 1
ATOM 1991 C CA . GLU A 1 255 ? 7.839 -4.246 -2.638 1.00 93.12 255 GLU A CA 1
ATOM 1992 C C . GLU A 1 255 ? 8.729 -3.309 -3.477 1.00 93.12 255 GLU A C 1
ATOM 1994 O O . GLU A 1 255 ? 8.268 -2.889 -4.540 1.00 93.12 255 GLU A O 1
ATOM 1999 N N . PRO A 1 256 ? 9.996 -3.018 -3.109 1.00 93.19 256 PRO A N 1
ATOM 2000 C CA . PRO A 1 256 ? 10.834 -2.104 -3.893 1.00 93.19 256 PRO A CA 1
ATOM 2001 C C . PRO A 1 256 ? 11.152 -2.627 -5.301 1.00 93.19 256 PRO A C 1
ATOM 2003 O O . PRO A 1 256 ? 11.412 -1.833 -6.199 1.00 93.19 256 PRO A O 1
ATOM 2006 N N . LEU A 1 257 ? 11.116 -3.947 -5.518 1.00 93.62 257 LEU A N 1
ATOM 2007 C CA . LEU A 1 257 ? 11.295 -4.560 -6.840 1.00 93.62 257 LEU A CA 1
ATOM 2008 C C . LEU A 1 257 ? 10.016 -4.547 -7.694 1.00 93.62 257 LEU A C 1
ATOM 2010 O O . LEU A 1 257 ? 10.077 -4.787 -8.900 1.00 93.62 257 LEU A O 1
ATOM 2014 N N . SER A 1 258 ? 8.867 -4.277 -7.072 1.00 94.25 258 SER A N 1
ATOM 2015 C CA . SER A 1 258 ? 7.544 -4.301 -7.704 1.00 94.25 258 SER A CA 1
ATOM 2016 C C . SER A 1 258 ? 7.046 -2.916 -8.134 1.00 94.25 258 SER A C 1
ATOM 2018 O O . SER A 1 258 ? 6.067 -2.829 -8.875 1.00 94.25 258 SER A O 1
ATOM 2020 N N . ASP A 1 259 ? 7.695 -1.839 -7.686 1.00 93.69 259 ASP A N 1
ATOM 2021 C CA . ASP A 1 259 ? 7.358 -0.465 -8.076 1.00 93.69 259 ASP A CA 1
ATOM 2022 C C . ASP A 1 259 ? 7.663 -0.192 -9.553 1.00 93.69 259 ASP A C 1
ATOM 2024 O O . ASP A 1 259 ? 8.565 -0.794 -10.131 1.00 93.69 259 ASP A O 1
ATOM 2028 N N . CYS A 1 260 ? 6.943 0.752 -10.172 1.00 96.44 260 CYS A N 1
ATOM 2029 C CA . CYS A 1 260 ? 6.936 0.939 -11.626 1.00 96.44 260 CYS A CA 1
ATOM 2030 C C . CYS A 1 260 ? 8.343 1.049 -12.233 1.00 96.44 260 CYS A C 1
ATOM 2032 O O . CYS A 1 260 ? 8.653 0.344 -13.195 1.00 96.44 260 CYS A O 1
ATOM 2034 N N . PHE A 1 261 ? 9.196 1.930 -11.701 1.00 96.31 261 PHE A N 1
ATOM 2035 C CA . PHE A 1 261 ? 10.517 2.177 -12.288 1.00 96.31 261 PHE A CA 1
ATOM 2036 C C . PHE A 1 261 ? 11.522 1.054 -12.019 1.00 96.31 261 PHE A C 1
ATOM 2038 O O . PHE A 1 261 ? 12.080 0.561 -13.003 1.00 96.31 261 PHE A O 1
ATOM 2045 N N . PRO A 1 262 ? 11.740 0.596 -10.765 1.00 95.75 262 PRO A N 1
ATOM 2046 C CA . PRO A 1 262 ? 12.575 -0.576 -10.519 1.00 95.75 262 PRO A CA 1
ATOM 2047 C C . PRO A 1 262 ? 12.112 -1.767 -11.351 1.00 95.75 262 PRO A C 1
ATOM 2049 O O . PRO A 1 262 ? 12.939 -2.358 -12.043 1.00 95.75 262 PRO A O 1
ATOM 2052 N N . LEU A 1 263 ? 10.795 -2.022 -11.384 1.00 96.81 263 LEU A N 1
ATOM 2053 C CA . LEU A 1 263 ? 10.189 -3.110 -12.139 1.00 96.81 263 LEU A CA 1
ATOM 2054 C C . LEU A 1 263 ? 10.438 -3.020 -13.640 1.00 96.81 263 LEU A C 1
ATOM 2056 O O . LEU A 1 263 ? 10.807 -4.010 -14.264 1.00 96.81 263 LEU A O 1
ATOM 2060 N N . GLY A 1 264 ? 10.292 -1.832 -14.219 1.00 97.56 264 GLY A N 1
ATOM 2061 C CA . GLY A 1 264 ? 10.552 -1.622 -15.637 1.00 97.56 264 GLY A CA 1
ATOM 2062 C C . GLY A 1 264 ? 12.005 -1.894 -16.024 1.00 97.56 264 GLY A C 1
ATOM 2063 O O . GLY A 1 264 ? 12.250 -2.470 -17.081 1.00 97.56 264 GLY A O 1
ATOM 2064 N N . ILE A 1 265 ? 12.964 -1.502 -15.177 1.00 96.69 265 ILE A N 1
ATOM 2065 C CA . ILE A 1 265 ? 14.400 -1.635 -15.464 1.00 96.69 265 ILE A CA 1
ATOM 2066 C C . ILE A 1 265 ? 14.806 -3.109 -15.516 1.00 96.69 265 ILE A C 1
ATOM 2068 O O . ILE A 1 265 ? 15.333 -3.575 -16.528 1.00 96.69 265 ILE A O 1
ATOM 2072 N N . TRP A 1 266 ? 14.554 -3.862 -14.443 1.00 95.88 266 TRP A N 1
ATOM 2073 C CA . TRP A 1 266 ? 15.000 -5.258 -14.383 1.00 95.88 266 TRP A CA 1
ATOM 2074 C C . TRP A 1 266 ? 14.124 -6.213 -15.200 1.00 95.88 266 TRP A C 1
ATOM 2076 O O . TRP A 1 266 ? 14.653 -7.179 -15.748 1.00 95.88 266 TRP A O 1
ATOM 2086 N N . ALA A 1 267 ? 12.828 -5.925 -15.382 1.00 97.56 267 ALA A N 1
ATOM 2087 C CA . ALA A 1 267 ? 12.022 -6.666 -16.346 1.00 97.56 267 ALA A CA 1
ATOM 2088 C C . ALA A 1 267 ? 12.516 -6.392 -17.772 1.00 97.56 267 ALA A C 1
ATOM 2090 O O . ALA A 1 267 ? 12.717 -7.341 -18.517 1.00 97.56 267 ALA A O 1
ATOM 2091 N N . GLY A 1 268 ? 12.819 -5.141 -18.142 1.00 97.81 268 GLY A N 1
ATOM 2092 C CA . GLY A 1 268 ? 13.394 -4.822 -19.455 1.00 97.81 268 GLY A CA 1
ATOM 2093 C C . GLY A 1 268 ? 14.705 -5.562 -19.725 1.00 97.81 268 GLY A C 1
ATOM 2094 O O . GLY A 1 268 ? 14.899 -6.094 -20.817 1.00 97.81 268 GLY A O 1
ATOM 2095 N N . TRP A 1 269 ? 15.570 -5.671 -18.712 1.00 97.56 269 TRP A N 1
ATOM 2096 C CA . TRP A 1 269 ? 16.770 -6.509 -18.768 1.00 97.56 269 TRP A CA 1
ATOM 2097 C C . TRP A 1 269 ? 16.438 -7.997 -18.971 1.00 97.56 269 TRP A C 1
ATOM 2099 O O . TRP A 1 269 ? 17.037 -8.644 -19.827 1.00 97.56 269 TRP A O 1
ATOM 2109 N N . ALA A 1 270 ? 15.454 -8.544 -18.254 1.00 97.25 270 ALA A N 1
ATOM 2110 C CA . ALA A 1 270 ? 15.045 -9.939 -18.417 1.00 97.25 270 ALA A CA 1
ATOM 2111 C C . ALA A 1 270 ? 14.419 -10.219 -19.797 1.00 97.25 270 ALA A C 1
ATOM 2113 O O . ALA A 1 270 ? 14.732 -11.227 -20.428 1.00 97.25 270 ALA A O 1
ATOM 2114 N N . PHE A 1 271 ? 13.582 -9.310 -20.305 1.00 97.19 271 PHE A N 1
ATOM 2115 C CA . PHE A 1 271 ? 12.970 -9.421 -21.631 1.00 97.19 271 PHE A CA 1
ATOM 2116 C C . PHE A 1 271 ? 14.004 -9.365 -22.762 1.00 97.19 271 PHE A C 1
ATOM 2118 O O . PHE A 1 271 ? 13.822 -10.017 -23.789 1.00 97.19 271 PHE A O 1
ATOM 2125 N N . TYR A 1 272 ? 15.105 -8.640 -22.572 1.00 96.62 272 TYR A N 1
ATOM 2126 C CA . TYR A 1 272 ? 16.232 -8.680 -23.498 1.00 96.62 272 TYR A CA 1
ATOM 2127 C C . TYR A 1 272 ? 16.889 -10.063 -23.545 1.00 96.62 272 TYR A C 1
ATOM 2129 O O . TYR A 1 272 ? 17.092 -10.595 -24.632 1.00 96.62 272 TYR A O 1
ATOM 2137 N N . HIS A 1 273 ? 17.154 -10.682 -22.391 1.00 93.62 273 HIS A N 1
ATOM 2138 C CA . HIS A 1 273 ? 17.800 -12.002 -22.345 1.00 93.62 273 HIS A CA 1
ATOM 2139 C C . HIS A 1 273 ? 16.936 -13.126 -22.912 1.00 93.62 273 HIS A C 1
ATOM 2141 O O . HIS A 1 273 ? 17.457 -14.016 -23.574 1.00 93.62 273 HIS A O 1
ATOM 2147 N N . PHE A 1 274 ? 15.623 -13.087 -22.681 1.00 95.31 274 PHE A N 1
ATOM 2148 C CA . PHE A 1 274 ? 14.725 -14.145 -23.150 1.00 95.31 274 PHE A CA 1
ATOM 2149 C C . PHE A 1 274 ? 14.177 -13.931 -24.560 1.00 95.31 274 PHE A C 1
ATOM 2151 O O . PHE A 1 274 ? 13.917 -14.903 -25.264 1.00 95.31 274 PHE A O 1
ATOM 2158 N N . PHE A 1 275 ? 13.969 -12.678 -24.969 1.00 95.94 275 PHE A N 1
ATOM 2159 C CA . PHE A 1 275 ? 13.216 -12.356 -26.185 1.00 95.94 275 PHE A CA 1
ATOM 2160 C C . PHE A 1 275 ? 13.940 -11.374 -27.112 1.00 95.94 275 PHE A C 1
ATOM 2162 O O . PHE A 1 275 ? 13.360 -10.958 -28.113 1.00 95.94 275 PHE A O 1
ATOM 2169 N N . ALA A 1 276 ? 15.173 -10.969 -26.784 1.00 95.88 276 ALA A N 1
ATOM 2170 C CA . ALA A 1 276 ? 15.945 -9.969 -27.525 1.00 95.88 276 ALA A CA 1
ATOM 2171 C C . ALA A 1 276 ? 15.209 -8.623 -27.714 1.00 95.88 276 ALA A C 1
ATOM 2173 O O . ALA A 1 276 ? 15.489 -7.866 -28.645 1.00 95.88 276 ALA A O 1
ATOM 2174 N N . ILE A 1 277 ? 14.268 -8.295 -26.820 1.00 96.75 277 ILE A N 1
ATOM 2175 C CA . ILE A 1 277 ? 13.553 -7.015 -26.843 1.00 96.75 277 ILE A CA 1
ATOM 2176 C C . ILE A 1 277 ? 14.469 -5.924 -26.293 1.00 96.75 277 ILE A C 1
ATOM 2178 O O . ILE A 1 277 ? 15.074 -6.080 -25.236 1.00 96.75 277 ILE A O 1
ATOM 2182 N N . ASN A 1 278 ? 14.544 -4.786 -26.984 1.00 97.56 278 ASN A N 1
ATOM 2183 C CA . ASN A 1 278 ? 15.326 -3.643 -26.523 1.00 97.56 278 ASN A CA 1
ATOM 2184 C C . ASN A 1 278 ? 14.804 -3.134 -25.151 1.00 97.56 278 ASN A C 1
ATOM 2186 O O . ASN A 1 278 ? 13.644 -2.708 -25.076 1.00 97.56 278 ASN A O 1
ATOM 2190 N N . PRO A 1 279 ? 15.640 -3.106 -24.088 1.00 97.38 279 PRO A N 1
ATOM 2191 C CA . PRO A 1 279 ? 15.213 -2.702 -22.746 1.00 97.38 279 PRO A CA 1
ATOM 2192 C C . PRO A 1 279 ? 14.629 -1.290 -22.662 1.00 97.38 279 PRO A C 1
ATOM 2194 O O . PRO A 1 279 ? 13.712 -1.056 -21.879 1.00 97.38 279 PRO A O 1
ATOM 2197 N N . PHE A 1 280 ? 15.123 -0.345 -23.469 1.00 97.19 280 PHE A N 1
ATOM 2198 C 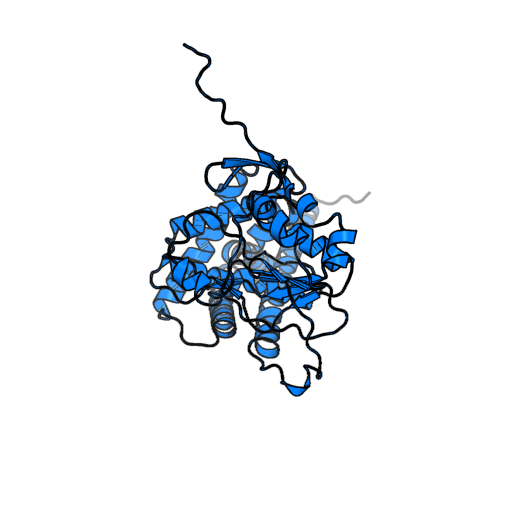CA . PHE A 1 280 ? 14.632 1.035 -23.468 1.00 97.19 280 PHE A CA 1
ATOM 2199 C C . PHE A 1 280 ? 13.231 1.130 -24.066 1.00 97.19 280 PHE A C 1
ATOM 2201 O O . PHE A 1 280 ? 12.366 1.805 -23.511 1.00 97.19 280 PHE A O 1
ATOM 2208 N N . ILE A 1 281 ? 12.993 0.415 -25.170 1.00 97.31 281 ILE A N 1
ATOM 2209 C CA . ILE A 1 281 ? 11.668 0.340 -25.794 1.00 97.31 281 ILE A CA 1
ATOM 2210 C C . ILE A 1 281 ? 10.684 -0.302 -24.814 1.00 97.31 281 ILE A C 1
ATOM 2212 O O . ILE A 1 281 ? 9.620 0.262 -24.559 1.00 97.31 281 ILE A O 1
ATOM 2216 N N . PHE A 1 282 ? 11.066 -1.430 -24.205 1.00 98.00 282 PHE A N 1
ATOM 2217 C CA . PHE A 1 282 ? 10.261 -2.083 -23.174 1.00 98.00 282 PHE A CA 1
ATOM 2218 C C . PHE A 1 282 ? 9.929 -1.126 -22.024 1.00 98.00 282 PHE A C 1
ATOM 2220 O O . PHE A 1 282 ? 8.763 -0.987 -21.662 1.00 98.00 282 PHE A O 1
ATOM 2227 N N . PHE A 1 283 ? 10.931 -0.428 -21.482 1.00 98.31 283 PHE A N 1
ATOM 2228 C CA . PHE A 1 283 ? 10.757 0.489 -20.358 1.00 98.31 283 PHE A CA 1
ATOM 2229 C C . PHE A 1 283 ? 9.768 1.618 -20.673 1.00 98.31 283 PHE A C 1
ATOM 2231 O O . PHE A 1 283 ? 8.898 1.914 -19.854 1.00 98.31 283 PHE A O 1
ATOM 2238 N N . ILE A 1 284 ? 9.850 2.213 -21.869 1.00 98.00 284 ILE A N 1
ATOM 2239 C CA . ILE A 1 284 ? 8.923 3.268 -22.303 1.00 98.00 284 ILE A CA 1
ATOM 2240 C C . ILE A 1 284 ? 7.487 2.736 -22.353 1.00 98.00 284 ILE A C 1
ATOM 2242 O O . ILE A 1 284 ? 6.591 3.337 -21.758 1.00 98.00 284 ILE A O 1
ATOM 2246 N N . PHE A 1 285 ? 7.254 1.598 -23.016 1.00 97.94 285 PHE A N 1
ATOM 2247 C CA . PHE A 1 285 ? 5.914 1.007 -23.097 1.00 97.94 285 PHE A CA 1
ATOM 2248 C C . PHE A 1 285 ? 5.385 0.575 -21.728 1.00 97.94 285 PHE A C 1
ATOM 2250 O O . PHE A 1 285 ? 4.217 0.813 -21.424 1.00 97.94 285 PHE A O 1
ATOM 2257 N N . HIS A 1 286 ? 6.243 0.005 -20.883 1.00 97.88 286 HIS A N 1
ATOM 2258 C CA . HIS A 1 286 ? 5.919 -0.365 -19.509 1.00 97.88 286 HIS A CA 1
ATOM 2259 C C . HIS A 1 286 ? 5.433 0.844 -18.705 1.00 97.88 286 HIS A C 1
ATOM 2261 O O . HIS A 1 286 ? 4.305 0.829 -18.215 1.00 97.88 286 HIS A O 1
ATOM 2267 N N . VAL A 1 287 ? 6.221 1.922 -18.646 1.00 98.06 287 VAL A N 1
ATOM 2268 C CA . VAL A 1 287 ? 5.873 3.142 -17.897 1.00 98.06 287 VAL A CA 1
ATOM 2269 C C . VAL A 1 287 ? 4.581 3.772 -18.424 1.00 98.06 287 VAL A C 1
ATOM 2271 O O . VAL A 1 287 ? 3.714 4.148 -17.634 1.00 98.06 287 VAL A O 1
ATOM 2274 N N . LEU A 1 288 ? 4.410 3.848 -19.748 1.00 97.75 288 LEU A N 1
ATOM 2275 C CA . LEU A 1 288 ? 3.186 4.378 -20.358 1.00 97.75 288 LEU A CA 1
ATOM 2276 C C . LEU A 1 288 ? 1.962 3.517 -20.029 1.00 97.75 288 LEU A C 1
ATOM 2278 O O . LEU A 1 288 ? 0.910 4.054 -19.679 1.00 97.75 288 LEU A O 1
ATOM 2282 N N . SER A 1 289 ? 2.091 2.191 -20.105 1.00 96.62 289 SER A N 1
ATOM 2283 C CA . SER A 1 289 ? 1.002 1.272 -19.770 1.00 96.62 289 SER A CA 1
ATOM 2284 C C . SER A 1 289 ? 0.606 1.387 -18.296 1.00 96.62 289 SER A C 1
ATOM 2286 O O . SER A 1 289 ? -0.580 1.494 -17.990 1.00 96.62 289 SER A O 1
ATOM 2288 N N . TRP A 1 290 ? 1.583 1.477 -17.391 1.00 97.81 290 TRP A N 1
ATOM 2289 C CA . TRP A 1 290 ? 1.359 1.618 -15.955 1.00 97.81 290 TRP A CA 1
ATOM 2290 C C . TRP A 1 290 ? 0.664 2.936 -15.612 1.00 97.81 290 TRP A C 1
ATOM 2292 O O . TRP A 1 290 ? -0.316 2.938 -14.870 1.00 97.81 290 TRP A O 1
ATOM 2302 N N . LEU A 1 291 ? 1.111 4.046 -16.210 1.00 97.88 291 LEU A N 1
ATOM 2303 C CA . LEU A 1 291 ? 0.474 5.358 -16.083 1.00 97.88 291 LEU A CA 1
ATOM 2304 C C . LEU A 1 291 ? -0.998 5.307 -16.524 1.00 97.88 291 LEU A C 1
ATOM 2306 O O . LEU A 1 291 ? -1.884 5.798 -15.828 1.00 97.88 291 LEU A O 1
ATOM 2310 N N . VAL A 1 292 ? -1.290 4.699 -17.676 1.00 97.12 292 VAL A N 1
ATOM 2311 C CA . VAL A 1 292 ? -2.668 4.602 -18.184 1.00 97.12 292 VAL A CA 1
ATOM 2312 C C . VAL A 1 292 ? -3.531 3.707 -17.292 1.00 97.12 292 VAL A C 1
ATOM 2314 O O . VAL A 1 292 ? -4.667 4.070 -16.975 1.00 97.12 292 VAL A O 1
ATOM 2317 N N . LEU A 1 293 ? -3.009 2.559 -16.860 1.00 96.56 293 LEU A N 1
ATOM 2318 C CA . LEU A 1 293 ? -3.738 1.614 -16.014 1.00 96.56 293 LEU A CA 1
ATOM 2319 C C . LEU A 1 293 ? -4.034 2.204 -14.631 1.00 96.56 293 LEU A C 1
ATOM 2321 O O . LEU A 1 293 ? -5.166 2.093 -14.157 1.00 96.56 293 LEU A O 1
ATOM 2325 N N . ASP A 1 294 ? -3.084 2.925 -14.036 1.00 97.00 294 ASP A N 1
ATOM 2326 C CA . ASP A 1 294 ? -3.297 3.643 -12.779 1.00 97.00 294 ASP A CA 1
ATOM 2327 C C . ASP A 1 294 ? -4.344 4.747 -12.916 1.00 97.00 294 ASP A C 1
ATOM 2329 O O . ASP A 1 294 ? -5.139 4.964 -11.999 1.00 97.00 294 ASP A O 1
ATOM 2333 N N . TYR A 1 295 ? -4.392 5.434 -14.060 1.00 97.12 295 TYR A N 1
ATOM 2334 C CA . TYR A 1 295 ? -5.423 6.435 -14.322 1.00 97.12 295 TYR A CA 1
ATOM 2335 C C . TYR A 1 295 ? -6.813 5.795 -14.402 1.00 97.12 295 TYR A C 1
ATOM 2337 O O . TYR A 1 295 ? -7.769 6.300 -13.806 1.00 97.12 295 TYR A O 1
ATOM 2345 N N . ILE A 1 296 ? -6.931 4.667 -15.111 1.00 95.81 296 ILE A N 1
ATOM 2346 C CA . ILE A 1 296 ? -8.179 3.897 -15.215 1.00 95.81 296 ILE A CA 1
ATOM 2347 C C . ILE A 1 296 ? -8.622 3.419 -13.830 1.00 95.81 296 ILE A C 1
ATOM 2349 O O . ILE A 1 296 ? -9.800 3.545 -13.482 1.00 95.81 296 ILE A O 1
ATOM 2353 N N . GLN A 1 297 ? -7.692 2.903 -13.029 1.00 95.62 297 GLN A N 1
ATOM 2354 C CA . GLN A 1 297 ? -7.967 2.419 -11.683 1.00 95.62 297 GLN A CA 1
ATOM 2355 C C . GLN A 1 297 ? -8.458 3.550 -10.772 1.00 95.62 297 GLN A C 1
ATOM 2357 O O . GLN A 1 297 ? -9.548 3.452 -10.204 1.00 95.62 297 GLN A O 1
ATOM 2362 N N . LEU A 1 298 ? -7.737 4.674 -10.735 1.00 96.44 298 LEU A N 1
ATOM 2363 C CA . LEU A 1 298 ? -8.131 5.866 -9.987 1.00 96.44 298 LEU A CA 1
ATOM 2364 C C . LEU A 1 298 ? -9.535 6.341 -10.383 1.00 96.44 298 LEU A C 1
ATOM 2366 O O . LEU A 1 298 ? -10.370 6.618 -9.521 1.00 96.44 298 LEU A O 1
ATOM 2370 N N . LYS A 1 299 ? -9.821 6.421 -11.688 1.00 95.50 299 LYS A N 1
ATOM 2371 C CA . LYS A 1 299 ? -11.137 6.830 -12.197 1.00 95.50 299 LYS A CA 1
ATOM 2372 C C . LYS A 1 299 ? -12.250 5.873 -11.782 1.00 95.50 299 LYS A C 1
ATOM 2374 O O . LYS A 1 299 ? -13.348 6.342 -11.483 1.00 95.50 299 LYS A O 1
ATOM 2379 N N . THR A 1 300 ? -11.964 4.573 -11.744 1.00 94.00 300 THR A N 1
ATOM 2380 C CA . THR A 1 300 ? -12.925 3.535 -11.343 1.00 94.00 300 THR A CA 1
ATOM 2381 C C . THR A 1 300 ? -13.308 3.681 -9.871 1.00 94.00 300 THR A C 1
ATOM 2383 O O . THR A 1 300 ? -14.485 3.630 -9.530 1.00 94.00 300 THR A O 1
ATOM 2386 N N . ILE A 1 301 ? -12.341 3.938 -8.990 1.00 92.81 301 ILE A N 1
ATOM 2387 C CA . ILE A 1 301 ? -12.606 4.098 -7.552 1.00 92.81 301 ILE A CA 1
ATOM 2388 C C . ILE A 1 301 ? -13.258 5.439 -7.243 1.00 92.81 301 ILE A C 1
ATOM 2390 O O . ILE A 1 301 ? -14.200 5.483 -6.456 1.00 92.81 301 ILE A O 1
ATOM 2394 N N . GLN A 1 302 ? -12.780 6.520 -7.869 1.00 93.19 302 GLN A N 1
ATOM 2395 C CA . GLN A 1 302 ? -13.348 7.856 -7.689 1.00 93.19 302 GLN A CA 1
ATOM 2396 C C . GLN A 1 302 ? -14.837 7.868 -8.054 1.00 93.19 302 GLN A C 1
ATOM 2398 O O . GLN A 1 302 ? -15.610 8.537 -7.373 1.00 93.19 302 GLN A O 1
ATOM 2403 N N . ASN A 1 303 ? -15.214 7.158 -9.129 1.00 90.81 303 ASN A N 1
ATOM 2404 C CA . ASN A 1 303 ? -16.573 7.120 -9.682 1.00 90.81 303 ASN A CA 1
ATOM 2405 C C . ASN A 1 303 ? -17.214 8.512 -9.762 1.00 90.81 303 ASN A C 1
ATOM 2407 O O . ASN A 1 303 ? -18.304 8.780 -9.265 1.00 90.81 303 ASN A O 1
ATOM 2411 N N . GLY A 1 304 ? -16.458 9.440 -10.341 1.00 89.38 304 GLY A N 1
ATOM 2412 C CA . GLY A 1 304 ? -16.818 10.846 -10.365 1.00 89.38 304 GLY A CA 1
ATOM 2413 C C . GLY A 1 304 ? -15.764 11.704 -11.048 1.00 89.38 304 GLY A C 1
ATOM 2414 O O . GLY A 1 304 ? -14.798 11.213 -11.656 1.00 89.38 304 GLY A O 1
ATOM 2415 N N . LYS A 1 305 ? -15.963 13.018 -10.967 1.00 91.69 305 LYS A N 1
ATOM 2416 C CA . LYS A 1 305 ? -15.000 14.005 -11.456 1.00 91.69 305 LYS A CA 1
ATOM 2417 C C . LYS A 1 305 ? -13.778 14.026 -10.530 1.00 91.69 305 LYS A C 1
ATOM 2419 O O . LYS A 1 305 ? -13.915 13.885 -9.321 1.00 91.69 305 LYS A O 1
ATOM 2424 N N . LEU A 1 306 ? -12.589 14.163 -11.115 1.00 94.12 306 LEU A N 1
ATOM 2425 C CA . LEU A 1 306 ? -11.360 14.441 -10.369 1.00 94.12 306 LEU A CA 1
ATOM 2426 C C . LEU A 1 306 ? -11.182 15.959 -10.287 1.00 94.12 306 LEU A C 1
ATOM 2428 O O . LEU A 1 306 ? -11.506 16.662 -11.247 1.00 94.12 306 LEU A O 1
ATOM 2432 N N . LEU A 1 307 ? -10.652 16.454 -9.168 1.00 92.19 307 LEU A N 1
ATOM 2433 C CA . LEU A 1 307 ? -10.383 17.885 -8.974 1.00 92.19 307 LEU A CA 1
ATOM 2434 C C . LEU A 1 307 ? -9.160 18.407 -9.746 1.00 92.19 307 LEU A C 1
ATOM 2436 O O . LEU A 1 307 ? -8.910 19.606 -9.733 1.00 92.19 307 LEU A O 1
ATOM 2440 N N . PHE A 1 308 ? -8.426 17.533 -10.431 1.00 94.56 308 PHE A N 1
ATOM 2441 C CA . PHE A 1 308 ? -7.234 17.879 -11.198 1.00 94.56 308 PHE A CA 1
ATOM 2442 C C . PHE A 1 308 ? -7.345 17.443 -12.660 1.00 94.56 308 PHE A C 1
ATOM 2444 O O . PHE A 1 308 ? -8.067 16.502 -13.013 1.00 94.56 308 PHE A O 1
ATOM 2451 N N . CYS A 1 309 ? -6.621 18.144 -13.532 1.00 95.44 309 CYS A N 1
ATOM 2452 C CA . CYS A 1 309 ? -6.574 17.846 -14.960 1.00 95.44 309 CYS A CA 1
ATOM 2453 C C . CYS A 1 309 ? -5.605 16.690 -15.270 1.00 95.44 309 CYS A C 1
ATOM 2455 O O . CYS A 1 309 ? -4.860 16.215 -14.412 1.00 95.44 309 CYS A O 1
ATOM 2457 N N . LYS A 1 310 ? -5.587 16.227 -16.528 1.00 96.25 310 LYS A N 1
ATOM 2458 C CA . LYS A 1 310 ? -4.686 15.140 -16.953 1.00 96.25 310 LYS A CA 1
ATOM 2459 C C . LYS A 1 310 ? -3.202 15.519 -16.852 1.00 96.25 310 LYS A C 1
ATOM 2461 O O . LYS A 1 310 ? -2.394 14.654 -16.546 1.00 96.25 310 LYS A O 1
ATOM 2466 N N . ALA A 1 311 ? -2.848 16.786 -17.078 1.00 97.19 311 ALA A N 1
ATOM 2467 C CA . ALA A 1 311 ? -1.462 17.243 -16.954 1.00 97.19 311 ALA A CA 1
ATOM 2468 C C . ALA A 1 311 ? -0.982 17.172 -15.497 1.00 97.19 311 ALA A C 1
ATOM 2470 O O . ALA A 1 311 ? 0.066 16.594 -15.218 1.00 97.19 311 ALA A O 1
ATOM 2471 N N . GLU A 1 312 ? -1.792 17.670 -14.558 1.00 97.38 312 GLU A N 1
ATOM 2472 C CA . GLU A 1 312 ? -1.504 17.545 -13.128 1.00 97.38 312 GLU A CA 1
ATOM 2473 C C . GLU A 1 312 ? -1.451 16.076 -12.692 1.00 97.38 312 GLU A C 1
ATOM 2475 O O . GLU A 1 312 ? -0.558 15.711 -11.934 1.00 97.38 312 GLU A O 1
ATOM 2480 N N . TYR A 1 313 ? -2.333 15.217 -13.218 1.00 98.19 313 TYR A N 1
ATOM 2481 C CA . TYR A 1 313 ? -2.275 13.776 -12.962 1.00 98.19 313 TYR A CA 1
ATOM 2482 C C . TYR A 1 313 ? -0.913 13.173 -13.329 1.00 98.19 313 TYR A C 1
ATOM 2484 O O . TYR A 1 313 ? -0.339 12.465 -12.510 1.00 98.19 313 TYR A O 1
ATOM 2492 N N . VAL A 1 314 ? -0.379 13.462 -14.521 1.00 98.31 314 VAL A N 1
ATOM 2493 C CA . VAL A 1 314 ? 0.921 12.921 -14.959 1.00 98.31 314 VAL A CA 1
ATOM 2494 C C . VAL A 1 314 ? 2.042 13.370 -14.020 1.00 98.31 314 VAL A C 1
ATOM 2496 O O . VAL A 1 314 ? 2.858 12.551 -13.596 1.00 98.31 314 VAL A O 1
ATOM 2499 N N . ILE A 1 315 ? 2.057 14.651 -13.642 1.00 98.19 315 ILE A N 1
ATOM 2500 C CA . ILE A 1 315 ? 3.075 15.206 -12.741 1.00 98.19 315 ILE A CA 1
ATOM 2501 C C . ILE A 1 315 ? 2.948 14.588 -11.340 1.00 98.19 315 ILE A C 1
ATOM 2503 O O . ILE A 1 315 ? 3.936 14.123 -10.775 1.00 98.19 315 ILE A O 1
ATOM 2507 N N . ALA A 1 316 ? 1.739 14.534 -10.782 1.00 97.56 316 ALA A N 1
ATOM 2508 C CA . ALA A 1 316 ? 1.491 13.981 -9.454 1.00 97.56 316 ALA A CA 1
ATOM 2509 C C . ALA A 1 316 ? 1.740 12.462 -9.396 1.00 97.56 316 ALA A C 1
ATOM 2511 O O . ALA A 1 316 ? 2.277 11.968 -8.404 1.00 97.56 316 ALA A O 1
ATOM 2512 N N . TRP A 1 317 ? 1.418 11.723 -10.462 1.00 98.12 317 TRP A N 1
ATOM 2513 C CA . TRP A 1 317 ? 1.734 10.299 -10.591 1.00 98.12 317 TRP A CA 1
ATOM 2514 C C . TRP A 1 317 ? 3.245 10.070 -10.602 1.00 98.12 317 TRP A C 1
ATOM 2516 O O . TRP A 1 317 ? 3.729 9.205 -9.877 1.00 98.12 317 TRP A O 1
ATOM 2526 N N . MET A 1 318 ? 3.993 10.893 -11.341 1.00 97.06 318 MET A N 1
ATOM 2527 C CA . MET A 1 318 ? 5.451 10.804 -11.398 1.00 97.06 318 MET A CA 1
ATOM 2528 C C . MET A 1 318 ? 6.093 11.128 -10.046 1.00 97.06 318 MET A C 1
ATOM 2530 O O . MET A 1 318 ? 6.961 10.386 -9.594 1.00 97.06 318 MET A O 1
ATOM 2534 N N . VAL A 1 319 ? 5.621 12.175 -9.356 1.00 96.75 319 VAL A N 1
ATOM 2535 C CA . VAL A 1 319 ? 6.043 12.484 -7.979 1.00 96.75 319 VAL A CA 1
ATOM 2536 C C . VAL A 1 319 ? 5.769 11.301 -7.056 1.00 96.75 319 VAL A C 1
ATOM 2538 O O . VAL A 1 319 ? 6.639 10.929 -6.273 1.00 96.75 319 VAL A O 1
ATOM 2541 N N . ARG A 1 320 ? 4.592 10.677 -7.163 1.00 96.06 320 ARG A N 1
ATOM 2542 C CA . ARG A 1 320 ? 4.232 9.515 -6.347 1.00 96.06 320 ARG A CA 1
ATOM 2543 C C . ARG A 1 320 ? 5.161 8.329 -6.608 1.00 96.06 320 ARG A C 1
ATOM 2545 O O . ARG A 1 320 ? 5.697 7.789 -5.645 1.00 96.06 320 ARG A O 1
ATOM 2552 N N . GLU A 1 321 ? 5.372 7.938 -7.863 1.00 95.31 321 GLU A N 1
ATOM 2553 C CA . GLU A 1 321 ? 6.220 6.788 -8.220 1.00 95.31 321 GLU A CA 1
ATOM 2554 C C . GLU A 1 321 ? 7.691 7.020 -7.832 1.00 95.31 321 GLU A C 1
ATOM 2556 O O . GLU A 1 321 ? 8.302 6.163 -7.200 1.00 95.31 321 GLU A O 1
ATOM 2561 N N . LEU A 1 322 ? 8.244 8.213 -8.088 1.00 93.31 322 LEU A N 1
ATOM 2562 C CA . LEU A 1 322 ? 9.604 8.565 -7.650 1.00 93.31 322 LEU A CA 1
ATOM 2563 C C . LEU A 1 322 ? 9.727 8.613 -6.120 1.00 93.31 322 LEU A C 1
ATOM 2565 O O . LEU A 1 322 ? 10.747 8.210 -5.557 1.00 93.31 322 LEU A O 1
ATOM 2569 N N . SER A 1 323 ? 8.684 9.086 -5.431 1.00 94.69 323 SER A N 1
ATOM 2570 C CA . SER A 1 323 ? 8.684 9.142 -3.970 1.00 94.69 323 SER A CA 1
ATOM 2571 C C . SER A 1 323 ? 8.674 7.760 -3.319 1.00 94.69 323 SER A C 1
ATOM 2573 O O . SER A 1 323 ? 9.121 7.661 -2.182 1.00 94.69 323 SER A O 1
ATOM 2575 N N . SER A 1 324 ? 8.227 6.700 -4.005 1.00 93.50 324 SER A N 1
ATOM 2576 C CA . SER A 1 324 ? 8.156 5.349 -3.428 1.00 93.50 324 SER A CA 1
ATOM 2577 C C . SER A 1 324 ? 9.543 4.808 -3.067 1.00 93.50 324 SER A C 1
ATOM 2579 O O . SER A 1 324 ? 9.804 4.474 -1.908 1.00 93.50 324 SER A O 1
ATOM 2581 N N . THR A 1 325 ? 10.489 4.863 -4.011 1.00 91.88 325 THR A N 1
ATOM 2582 C CA . THR A 1 325 ? 11.891 4.481 -3.773 1.00 91.88 325 THR A CA 1
ATOM 2583 C C . THR A 1 325 ? 12.528 5.341 -2.681 1.00 91.88 325 THR A C 1
ATOM 2585 O O . THR A 1 325 ? 13.243 4.840 -1.813 1.00 91.88 325 THR A O 1
ATOM 2588 N N . TYR A 1 326 ? 12.233 6.644 -2.676 1.00 94.69 326 TYR A N 1
ATOM 2589 C CA . TYR A 1 326 ? 12.733 7.559 -1.651 1.00 94.69 326 TYR A CA 1
ATOM 2590 C C . TYR A 1 326 ? 12.183 7.231 -0.252 1.00 94.69 326 TYR A C 1
ATOM 2592 O O . TYR A 1 326 ? 12.938 7.164 0.719 1.00 94.69 326 TYR A O 1
ATOM 2600 N N . VAL A 1 327 ? 10.879 6.961 -0.146 1.00 96.38 327 VAL A N 1
ATOM 2601 C CA . VAL A 1 327 ? 10.213 6.508 1.083 1.00 96.38 327 VAL A CA 1
ATOM 2602 C C . VAL A 1 327 ? 10.843 5.214 1.589 1.00 96.38 327 VAL A C 1
ATOM 2604 O O . VAL A 1 327 ? 11.099 5.100 2.788 1.00 96.38 327 VAL A O 1
ATOM 2607 N N . PHE A 1 328 ? 11.109 4.258 0.695 1.00 95.88 328 PHE A N 1
ATOM 2608 C CA . PHE A 1 328 ? 11.745 2.992 1.042 1.00 95.88 328 PHE A CA 1
ATOM 2609 C C . PHE A 1 328 ? 13.132 3.208 1.663 1.00 95.88 328 PHE A C 1
ATOM 2611 O O . PHE A 1 328 ? 13.384 2.726 2.768 1.00 95.88 328 PHE A O 1
ATOM 2618 N N . ILE A 1 329 ? 13.990 4.014 1.027 1.00 94.88 329 ILE A N 1
ATOM 2619 C CA . ILE A 1 329 ? 15.325 4.345 1.555 1.00 94.88 329 ILE A CA 1
ATOM 2620 C C . ILE A 1 329 ? 15.215 4.970 2.956 1.00 94.88 329 ILE A C 1
ATOM 2622 O O . ILE A 1 329 ? 15.842 4.494 3.903 1.00 94.88 329 ILE A O 1
ATOM 2626 N N . LEU A 1 330 ? 14.368 5.991 3.133 1.00 95.38 330 LEU A N 1
ATOM 2627 C CA . LEU A 1 330 ? 14.176 6.650 4.434 1.00 95.38 330 LEU A CA 1
ATOM 2628 C C . LEU A 1 330 ? 13.611 5.723 5.522 1.00 95.38 330 LEU A C 1
ATOM 2630 O O . LEU A 1 330 ? 13.843 5.937 6.721 1.00 95.38 330 LEU A O 1
ATOM 2634 N N . ALA A 1 331 ? 12.820 4.726 5.127 1.00 95.50 331 ALA A N 1
ATOM 2635 C CA . ALA A 1 331 ? 12.277 3.736 6.040 1.00 95.50 331 ALA A CA 1
ATOM 2636 C C . ALA A 1 331 ? 13.364 2.760 6.506 1.00 95.50 331 ALA A C 1
ATOM 2638 O O . ALA A 1 331 ? 13.489 2.549 7.711 1.00 95.50 331 ALA A O 1
ATOM 2639 N N . VAL A 1 332 ? 14.185 2.243 5.586 1.00 94.94 332 VAL A N 1
ATOM 2640 C CA . VAL A 1 332 ? 15.272 1.292 5.879 1.00 94.94 332 VAL A CA 1
ATOM 2641 C C . VAL A 1 332 ? 16.398 1.920 6.703 1.00 94.94 332 VAL A C 1
ATOM 2643 O O . VAL A 1 332 ? 16.997 1.230 7.521 1.00 94.94 332 VAL A O 1
ATOM 2646 N N . LEU A 1 333 ? 16.654 3.225 6.566 1.00 94.81 333 LEU A N 1
ATOM 2647 C CA . LEU A 1 333 ? 17.667 3.924 7.373 1.00 94.81 333 LEU A CA 1
ATOM 2648 C C . LEU A 1 333 ? 17.333 3.982 8.873 1.00 94.81 333 LEU A C 1
ATOM 2650 O O . LEU A 1 333 ? 18.232 4.084 9.704 1.00 94.81 333 LEU A O 1
ATOM 2654 N N . ASN A 1 334 ? 16.052 3.939 9.244 1.00 93.06 334 ASN A N 1
ATOM 2655 C CA . ASN A 1 334 ? 15.639 3.884 10.648 1.00 93.06 334 ASN A CA 1
ATOM 2656 C C . ASN A 1 334 ? 14.364 3.040 10.798 1.00 93.06 334 ASN A C 1
ATOM 2658 O O . ASN A 1 334 ? 13.283 3.588 11.037 1.00 93.06 334 ASN A O 1
ATOM 2662 N N . PRO A 1 335 ? 14.471 1.710 10.642 1.00 92.75 335 PRO A N 1
ATOM 2663 C CA . PRO A 1 335 ? 13.312 0.852 10.441 1.00 92.75 335 PRO A CA 1
ATOM 2664 C C . PRO A 1 335 ? 12.518 0.669 11.731 1.00 92.75 335 PRO A C 1
ATOM 2666 O O . PRO A 1 335 ? 11.299 0.559 11.688 1.00 92.75 335 PRO A O 1
ATOM 2669 N N . HIS A 1 336 ? 13.179 0.690 12.889 1.00 92.69 336 HIS A N 1
ATOM 2670 C CA . HIS A 1 336 ? 12.552 0.364 14.170 1.00 92.69 336 HIS A CA 1
ATOM 2671 C C . HIS A 1 336 ? 11.904 1.556 14.881 1.00 92.69 336 HIS A C 1
ATOM 2673 O O . HIS A 1 336 ? 11.138 1.324 15.807 1.00 92.69 336 HIS A O 1
ATOM 2679 N N . HIS A 1 337 ? 12.174 2.812 14.504 1.00 92.69 337 HIS A N 1
ATOM 2680 C CA . HIS A 1 337 ? 11.666 3.972 15.251 1.00 92.69 337 HIS A CA 1
ATOM 2681 C C . HIS A 1 337 ? 10.574 4.733 14.502 1.00 92.69 337 HIS A C 1
ATOM 2683 O O . HIS A 1 337 ? 10.762 5.230 13.384 1.00 92.69 337 HIS A O 1
ATOM 2689 N N . ILE A 1 338 ? 9.430 4.889 15.168 1.00 90.00 338 ILE A N 1
ATOM 2690 C CA . ILE A 1 338 ? 8.251 5.561 14.627 1.00 90.00 338 ILE A CA 1
ATOM 2691 C C . ILE A 1 338 ? 7.790 6.642 15.594 1.00 90.00 338 ILE A C 1
ATOM 2693 O O . ILE A 1 338 ? 7.452 6.371 16.743 1.00 90.00 338 ILE A O 1
ATOM 2697 N N . LYS A 1 339 ? 7.738 7.881 15.103 1.00 84.56 339 LYS A N 1
ATOM 2698 C CA . LYS A 1 339 ? 7.128 8.997 15.825 1.00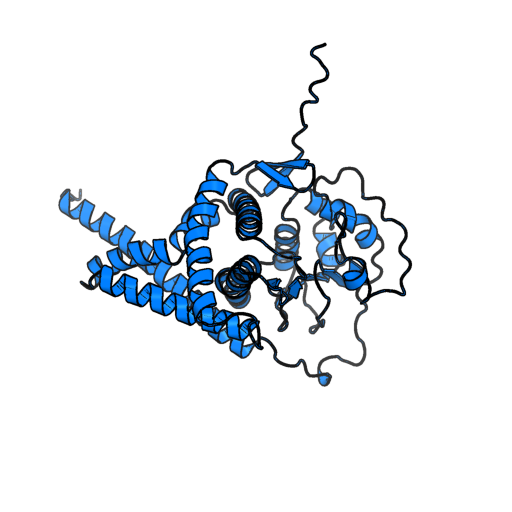 84.56 339 LYS A CA 1
ATOM 2699 C C . LYS A 1 339 ? 5.629 9.033 15.534 1.00 84.56 339 LYS A C 1
ATOM 2701 O O . LYS A 1 339 ? 5.221 9.170 14.376 1.00 84.56 339 LYS A O 1
ATOM 2706 N N . TRP A 1 340 ? 4.815 8.947 16.580 1.00 78.44 340 TRP A N 1
ATOM 2707 C CA . TRP A 1 340 ? 3.363 9.066 16.490 1.00 78.44 340 TRP A CA 1
ATOM 2708 C C . TRP A 1 340 ? 2.852 10.002 17.582 1.00 78.44 340 TRP A C 1
ATOM 2710 O O . TRP A 1 340 ? 2.977 9.743 18.778 1.00 78.44 340 TRP A O 1
ATOM 2720 N N . GLY A 1 341 ? 2.258 11.120 17.159 1.00 74.31 341 GLY A N 1
ATOM 2721 C CA . GLY A 1 341 ? 1.849 12.176 18.078 1.00 74.31 341 GLY A CA 1
ATOM 2722 C C . GLY A 1 341 ? 3.062 12.745 18.815 1.00 74.31 341 GLY A C 1
ATOM 2723 O O . GLY A 1 341 ? 4.045 13.141 18.187 1.00 74.31 341 GLY A O 1
ATOM 2724 N N . ARG A 1 342 ? 2.984 12.779 20.148 1.00 75.56 342 ARG A N 1
ATOM 2725 C CA . ARG A 1 342 ? 4.067 13.257 21.023 1.00 75.56 342 ARG A CA 1
ATOM 2726 C C . ARG A 1 342 ? 5.085 12.179 21.386 1.00 75.56 342 ARG A C 1
ATOM 2728 O O . ARG A 1 342 ? 6.119 12.510 21.941 1.00 75.56 342 ARG A O 1
ATOM 2735 N N . HIS A 1 343 ? 4.805 10.920 21.070 1.00 80.00 343 HIS A N 1
ATOM 2736 C CA . HIS A 1 343 ? 5.607 9.796 21.524 1.00 80.00 343 HIS A CA 1
ATOM 2737 C C . HIS A 1 343 ? 6.426 9.192 20.387 1.00 80.00 343 HIS A C 1
ATOM 2739 O O . HIS A 1 343 ? 6.049 9.243 19.210 1.00 80.00 343 HIS A O 1
ATOM 2745 N N . THR A 1 344 ? 7.544 8.582 20.766 1.00 86.81 344 THR A N 1
ATOM 2746 C CA . THR A 1 344 ? 8.354 7.757 19.874 1.00 86.81 344 THR A CA 1
ATOM 2747 C C . THR A 1 344 ? 8.260 6.309 20.320 1.00 86.81 344 THR A C 1
ATOM 2749 O O . THR A 1 344 ? 8.356 5.989 21.503 1.00 86.81 344 THR A O 1
ATOM 2752 N N . TYR A 1 345 ? 8.068 5.433 19.348 1.00 88.94 345 TYR A N 1
ATOM 2753 C CA . TYR A 1 345 ? 7.849 4.015 19.545 1.00 88.94 345 TYR A CA 1
ATOM 2754 C C . TYR A 1 345 ? 8.957 3.225 18.864 1.00 88.94 345 TYR A C 1
ATOM 2756 O O . TYR A 1 345 ? 9.357 3.551 17.742 1.00 88.94 345 TYR A O 1
ATOM 2764 N N . LYS A 1 346 ? 9.426 2.177 19.538 1.00 92.81 346 LYS A N 1
ATOM 2765 C CA . LYS A 1 346 ? 10.322 1.177 18.971 1.00 92.81 346 LYS A CA 1
ATOM 2766 C C . LYS A 1 346 ? 9.498 -0.039 18.562 1.00 92.81 346 LYS A C 1
ATOM 2768 O O . LYS A 1 346 ? 8.834 -0.643 19.399 1.00 92.81 346 LYS A O 1
ATOM 2773 N N . VAL A 1 347 ? 9.541 -0.390 17.283 1.00 92.38 347 VAL A N 1
ATOM 2774 C CA . VAL A 1 347 ? 8.845 -1.542 16.708 1.00 92.38 347 VAL A CA 1
ATOM 2775 C C . VAL A 1 347 ? 9.847 -2.671 16.509 1.00 92.38 347 VAL A C 1
ATOM 2777 O O . VAL A 1 347 ? 10.860 -2.504 15.828 1.00 92.38 347 VAL A O 1
ATOM 2780 N N . LYS A 1 348 ? 9.578 -3.814 17.136 1.00 91.12 348 LYS A N 1
ATOM 2781 C CA . LYS A 1 348 ? 10.362 -5.044 16.991 1.00 91.12 348 LYS A CA 1
ATOM 2782 C C . LYS A 1 348 ? 9.861 -5.862 15.804 1.00 91.12 348 LYS A C 1
ATOM 2784 O O . LYS A 1 348 ? 8.725 -5.703 15.358 1.00 91.12 348 LYS A O 1
ATOM 2789 N N . MET A 1 349 ? 10.697 -6.793 15.349 1.00 88.31 349 MET A N 1
ATOM 2790 C CA . MET A 1 349 ? 10.294 -7.816 14.382 1.00 88.31 349 MET A CA 1
ATOM 2791 C C . MET A 1 349 ? 9.067 -8.578 14.901 1.00 88.31 349 MET A C 1
ATOM 2793 O O . MET A 1 349 ? 8.993 -8.917 16.082 1.00 88.31 349 MET A O 1
ATOM 2797 N N . GLY A 1 350 ? 8.084 -8.794 14.029 1.00 85.94 350 GLY A N 1
ATOM 2798 C CA . GLY A 1 350 ? 6.759 -9.295 14.402 1.00 85.94 350 GLY A CA 1
ATOM 2799 C C . GLY A 1 350 ? 5.760 -8.197 14.795 1.00 85.94 350 GLY A C 1
ATOM 2800 O O . GLY A 1 350 ? 4.629 -8.514 15.148 1.00 85.94 350 GLY A O 1
ATOM 2801 N N . GLY A 1 351 ? 6.147 -6.917 14.723 1.00 87.31 351 GLY A N 1
ATOM 2802 C CA . GLY A 1 351 ? 5.266 -5.751 14.875 1.00 87.31 351 GLY A CA 1
ATOM 2803 C C . GLY A 1 351 ? 5.012 -5.273 16.310 1.00 87.31 351 GLY A C 1
ATOM 2804 O O . GLY A 1 351 ? 4.294 -4.287 16.491 1.00 87.31 351 GLY A O 1
ATOM 2805 N N . LEU A 1 352 ? 5.577 -5.937 17.325 1.00 88.94 352 LEU A N 1
ATOM 2806 C CA . LEU A 1 352 ? 5.411 -5.549 18.731 1.00 88.94 352 LEU A CA 1
ATOM 2807 C C . LEU A 1 352 ? 6.007 -4.164 18.995 1.00 88.94 352 LEU A C 1
ATOM 2809 O O . LEU A 1 352 ? 7.118 -3.872 18.547 1.00 88.94 352 LEU A O 1
ATOM 2813 N N . VAL A 1 353 ? 5.289 -3.335 19.754 1.00 90.31 353 VAL A N 1
ATOM 2814 C CA . VAL A 1 353 ? 5.709 -1.967 20.073 1.00 90.31 353 VAL A CA 1
ATOM 2815 C C . VAL A 1 353 ? 6.094 -1.786 21.540 1.00 90.31 353 VAL A C 1
ATOM 2817 O O . VAL A 1 353 ? 5.409 -2.248 22.448 1.00 90.31 353 VAL A O 1
ATOM 2820 N N . GLU A 1 354 ? 7.168 -1.027 21.752 1.00 88.62 354 GLU A N 1
ATOM 2821 C CA . GLU A 1 354 ? 7.583 -0.486 23.044 1.00 88.62 354 GLU A CA 1
ATOM 2822 C C . GLU A 1 354 ? 7.650 1.043 22.976 1.00 88.62 354 GLU A C 1
ATOM 2824 O O . GLU A 1 354 ? 8.092 1.621 21.977 1.00 88.62 354 GLU A O 1
ATOM 2829 N N . LEU A 1 355 ? 7.214 1.712 24.044 1.00 85.75 355 LEU A N 1
ATOM 2830 C CA . LEU A 1 355 ? 7.377 3.156 24.179 1.00 85.75 355 LEU A CA 1
ATOM 2831 C C . LEU A 1 355 ? 8.852 3.464 24.453 1.00 85.75 355 LEU A C 1
ATOM 2833 O O . LEU A 1 355 ? 9.440 2.924 25.391 1.00 85.75 355 LEU A O 1
ATOM 2837 N N . VAL A 1 356 ? 9.453 4.346 23.658 1.00 86.56 356 VAL A N 1
ATOM 2838 C CA . VAL A 1 356 ? 10.801 4.838 23.944 1.00 86.56 356 VAL A CA 1
ATOM 2839 C C . VAL A 1 356 ? 10.675 5.855 25.071 1.00 86.56 356 VAL A C 1
ATOM 2841 O O . VAL A 1 356 ? 10.111 6.929 24.871 1.00 86.56 356 VAL A O 1
ATOM 2844 N N . GLN A 1 357 ? 11.175 5.514 26.260 1.00 71.88 357 GLN A N 1
ATOM 2845 C CA . GLN A 1 357 ? 11.300 6.486 27.341 1.00 71.88 357 GLN A CA 1
ATOM 2846 C C . GLN A 1 357 ? 12.253 7.591 26.879 1.00 71.88 357 GLN A C 1
ATOM 2848 O O . GLN A 1 357 ? 13.439 7.343 26.643 1.00 71.88 357 GLN A O 1
ATOM 2853 N N . GLU A 1 358 ? 11.741 8.810 26.721 1.00 57.59 358 GLU A N 1
ATOM 2854 C CA . GLU A 1 358 ? 12.608 9.972 26.576 1.00 57.59 358 GLU A CA 1
ATOM 2855 C C . GLU A 1 358 ? 13.384 10.098 27.887 1.00 57.59 358 GLU A C 1
ATOM 2857 O O . GLU A 1 358 ? 12.791 10.286 28.948 1.00 57.59 358 GLU A O 1
ATOM 2862 N N . LYS A 1 359 ? 14.713 9.932 27.839 1.00 44.06 359 LYS A N 1
ATOM 2863 C CA . LYS A 1 359 ? 15.568 10.272 28.977 1.00 44.06 359 LYS A CA 1
ATOM 2864 C C . LYS A 1 359 ? 15.352 11.754 29.253 1.00 44.06 359 LYS A C 1
ATOM 2866 O O . LYS A 1 359 ? 15.910 12.599 28.553 1.00 44.06 359 LYS A O 1
ATOM 2871 N N . THR A 1 360 ? 14.531 12.071 30.245 1.00 42.34 360 THR A N 1
ATOM 2872 C CA . THR A 1 360 ? 14.392 13.427 30.752 1.00 42.34 360 THR A CA 1
ATOM 2873 C C . THR A 1 360 ? 15.795 13.898 31.126 1.00 42.34 360 THR A C 1
ATOM 2875 O O . THR A 1 360 ? 16.442 13.295 31.981 1.00 42.34 360 THR A O 1
ATOM 2878 N N . LYS A 1 361 ? 16.304 14.940 30.459 1.00 41.16 361 LYS A N 1
ATOM 2879 C CA . LYS A 1 361 ? 17.553 15.632 30.820 1.00 41.16 361 LYS A CA 1
ATOM 2880 C C . LYS A 1 361 ? 17.379 16.371 32.162 1.00 41.16 361 LYS A C 1
ATOM 2882 O O . LYS A 1 361 ? 17.436 17.592 32.206 1.00 41.16 361 LYS A O 1
ATOM 2887 N N . LEU A 1 362 ? 17.115 15.643 33.244 1.00 43.28 362 LEU A N 1
ATOM 2888 C CA . LEU A 1 362 ? 16.919 16.170 34.601 1.00 43.28 362 LEU A CA 1
ATOM 2889 C C . LEU A 1 362 ? 17.700 15.362 35.658 1.00 43.28 362 LEU A C 1
ATOM 2891 O O . LEU A 1 362 ? 17.271 15.247 36.798 1.00 43.28 362 LEU A O 1
ATOM 2895 N N . GLN A 1 363 ? 18.858 14.803 35.290 1.00 37.69 363 GLN A N 1
ATOM 2896 C CA . GLN A 1 363 ? 19.809 14.193 36.241 1.00 37.69 363 GLN A CA 1
ATOM 2897 C C . GLN A 1 363 ? 21.273 14.605 35.981 1.00 37.69 363 GLN A C 1
ATOM 2899 O O . GLN A 1 363 ? 22.195 13.837 36.234 1.00 37.69 363 GLN A O 1
ATOM 2904 N N . GLN A 1 364 ? 21.501 15.813 35.454 1.00 40.38 364 GLN A N 1
ATOM 2905 C CA . GLN A 1 364 ? 22.841 16.423 35.373 1.00 40.38 364 GLN A CA 1
ATOM 2906 C C . GLN A 1 364 ? 22.820 17.911 35.760 1.00 40.38 364 GLN A C 1
ATOM 2908 O O . GLN A 1 364 ? 23.419 18.740 35.078 1.00 40.38 364 GLN A O 1
ATOM 2913 N N . LEU A 1 365 ? 22.115 18.246 36.841 1.00 36.62 365 LEU A N 1
ATOM 2914 C CA . LEU A 1 365 ? 22.376 19.470 37.599 1.00 36.62 365 LEU A CA 1
ATOM 2915 C C . LEU A 1 365 ? 22.680 19.094 39.041 1.00 36.62 365 LEU A C 1
ATOM 2917 O O . LEU A 1 365 ? 21.903 18.273 39.581 1.00 36.62 365 LEU A O 1
#

Foldseek 3Di:
DDPQDPVNVVVVVLVVLLVVLVVLLVVLVVLLVLLLVLLLVQAPDDDPPVQPPPDDFDEQEFAQDDDDDVCVVVQCVVPPPDDDDQDQFDPPQQAPRLSRRVVSLVVIPTQKYKYANFDDDFDDGDPFAFKEAAQAAADADDDLQNLLRRLCSLFVSSSCVSSCVVVLHDDGARHIMMGGQVQLVVVVGSRVLSQFNRSGRVSSVSSSVVGGYHYHSAHGHHHDHDGDNVNVLLVLLQVLLLCCQAPVCCSVPSVVCNFQQNSLQSNLVSCCVPPVDHSVVSSVVSNVVSLVSSVSSSCSNVVDDHPDDPVSSVVSVVSNSVSSNVSSVSCVVPSQWDDDDPWIWGAHRNRGIDTDPDPPPPPPD

Radius of gyration: 22.77 Å; chains: 1; bounding box: 70×56×65 Å